Protein AF-A0A1L9QX57-F1 (afdb_monomer)

Foldseek 3Di:
DDDDDDDDDDDDDDDDDDDDDDDDDDDDDDDDDDDPPPVPPPPDPPQQAQDEFEAEEEDDDPDPLLVVLSVCCVVVCVVVVVRVVCRQWWRFNYYAYEYEEADVAQDWAADLVVSYTYHYSNVLVVLLVVLVVPDPDPVSSVVLSVLQSQLVVQLRVLVSCCSRLVFDDPDQSSLLSNLRSLLCCVPPVVNLSSLVSLLVVLVVQLVVCVVCVPPDPCVDSDDRSLVSNQLSLLLSCLSPVVVSVCCCVVPVYPPVSNVCSVVVNVVSSVVVCVSRVSTTD

Secondary structure (DSSP, 8-state):
---------------------------------------TTS----PPP--B-EEEEE---SSHHHHHHHHHHHHH-HHHHHHHHHHHHB-BSS-EEEEEE--SSS-EEEETTTTEEEEEHHHHHHHHHHHHTT-SSHHHHHHHHHHHHHHHHHHHHHHHHHHHTT---SS-HHHHHHHHHHHHHHHTS--HHHHHHHHHHHHHHHHHHHHTGGG--TTSSSPPHHHHHHHHHHHHHHH-TTTTTHHHHHTSS-HHHHTTHHHHHHHHHHHHHHHHGGGB-

Structure (mmCIF, N/CA/C/O backbone):
data_AF-A0A1L9QX57-F1
#
_entry.id   AF-A0A1L9QX57-F1
#
loop_
_atom_site.group_PDB
_atom_site.id
_atom_site.type_symbol
_atom_site.label_atom_id
_atom_site.label_alt_id
_atom_site.label_comp_id
_atom_site.label_asym_id
_atom_site.label_entity_id
_atom_site.label_seq_id
_atom_site.pdbx_PDB_ins_code
_atom_site.Cartn_x
_atom_site.Cartn_y
_atom_site.Cartn_z
_atom_site.occupancy
_atom_site.B_iso_or_equiv
_atom_site.auth_seq_id
_atom_site.auth_comp_id
_atom_site.auth_asym_id
_atom_site.auth_atom_id
_atom_site.pdbx_PDB_model_num
ATOM 1 N N . MET A 1 1 ? 6.532 21.744 29.456 1.00 33.31 1 MET A N 1
ATOM 2 C CA . MET A 1 1 ? 6.789 20.859 30.613 1.00 33.31 1 MET A CA 1
ATOM 3 C C . MET A 1 1 ? 7.050 19.493 30.016 1.00 33.31 1 MET A C 1
ATOM 5 O O . MET A 1 1 ? 6.175 18.992 29.334 1.00 33.31 1 MET A O 1
ATOM 9 N N . ASN A 1 2 ? 8.282 19.002 30.143 1.00 30.45 2 ASN A N 1
ATOM 10 C CA . ASN A 1 2 ? 8.781 17.803 29.466 1.00 30.45 2 ASN A CA 1
ATOM 11 C C . ASN A 1 2 ? 8.017 16.540 29.878 1.00 30.45 2 ASN A C 1
ATOM 13 O O . ASN A 1 2 ? 7.948 16.266 31.076 1.00 30.45 2 ASN A O 1
ATOM 17 N N . HIS A 1 3 ? 7.632 15.712 28.909 1.00 27.53 3 HIS A N 1
ATOM 18 C CA . HIS A 1 3 ? 7.517 14.271 29.112 1.00 27.53 3 HIS A CA 1
ATOM 19 C C . HIS A 1 3 ? 8.214 13.522 27.973 1.00 27.53 3 HIS A C 1
ATOM 21 O O . HIS A 1 3 ? 7.687 13.360 26.888 1.00 27.53 3 HIS A O 1
ATOM 27 N N . PHE A 1 4 ? 9.441 13.087 28.268 1.00 27.88 4 PHE A N 1
ATOM 28 C CA . PHE A 1 4 ? 10.104 11.959 27.618 1.00 27.88 4 PHE A CA 1
ATOM 29 C C . PHE A 1 4 ? 9.319 10.688 27.937 1.00 27.88 4 PHE A C 1
ATOM 31 O O . PHE A 1 4 ? 9.122 10.447 29.131 1.00 27.88 4 PHE A O 1
ATOM 38 N N . HIS A 1 5 ? 8.987 9.846 26.957 1.00 28.98 5 HIS A N 1
ATOM 39 C CA . HIS A 1 5 ? 8.762 8.414 27.183 1.00 28.98 5 HIS A CA 1
ATOM 40 C C . HIS A 1 5 ? 9.666 7.592 26.261 1.00 28.98 5 HIS A C 1
ATOM 42 O O . HIS A 1 5 ? 9.836 7.884 25.087 1.00 28.98 5 HIS A O 1
ATOM 48 N N . ARG A 1 6 ? 10.343 6.627 26.889 1.00 26.48 6 ARG A N 1
ATOM 49 C CA . ARG A 1 6 ? 11.239 5.646 26.281 1.00 26.48 6 ARG A CA 1
ATOM 50 C C . ARG A 1 6 ? 10.391 4.454 25.860 1.00 26.48 6 ARG A C 1
ATOM 52 O O . ARG A 1 6 ? 9.705 3.908 26.721 1.00 26.48 6 ARG A O 1
ATOM 59 N N . VAL A 1 7 ? 10.514 4.017 24.615 1.00 29.80 7 VAL A N 1
ATOM 60 C CA . VAL A 1 7 ? 10.013 2.711 24.179 1.00 29.80 7 VAL A CA 1
ATOM 61 C C . VAL A 1 7 ? 10.985 1.641 24.687 1.00 29.80 7 VAL A C 1
ATOM 63 O O . VAL A 1 7 ? 12.198 1.720 24.483 1.00 29.80 7 VAL A O 1
ATOM 66 N N . CYS A 1 8 ? 10.464 0.690 25.460 1.00 27.69 8 CYS A N 1
ATOM 67 C CA . CYS A 1 8 ? 11.200 -0.470 25.951 1.00 27.69 8 CYS A CA 1
ATOM 68 C C . CYS A 1 8 ? 10.993 -1.630 24.975 1.00 27.69 8 CYS A C 1
ATOM 70 O O . CYS A 1 8 ? 9.897 -2.169 24.908 1.00 27.69 8 CYS A O 1
ATOM 72 N N . GLN A 1 9 ? 12.068 -2.068 24.317 1.00 29.11 9 GLN A N 1
ATOM 73 C CA . GLN A 1 9 ? 12.160 -3.393 23.700 1.00 29.11 9 GLN A CA 1
ATOM 74 C C . GLN A 1 9 ? 11.862 -4.488 24.737 1.00 29.11 9 GLN A C 1
ATOM 76 O O . GLN A 1 9 ? 12.571 -4.593 25.746 1.00 29.11 9 GLN A O 1
ATOM 81 N N . GLN A 1 10 ? 10.880 -5.348 24.467 1.00 28.69 10 GLN A N 1
ATOM 82 C CA . GLN A 1 10 ? 10.812 -6.686 25.054 1.00 28.69 10 GLN A CA 1
ATOM 83 C C . GLN A 1 10 ? 10.485 -7.729 23.992 1.00 28.69 10 GLN A C 1
ATOM 85 O O . GLN A 1 10 ? 9.425 -7.738 23.388 1.00 28.69 10 GLN A O 1
ATOM 90 N N . SER A 1 11 ? 11.448 -8.626 23.814 1.00 27.34 11 SER A N 1
ATOM 91 C CA . SER A 1 11 ? 11.390 -9.823 22.991 1.00 27.34 11 SER A CA 1
ATOM 92 C C . SER A 1 11 ? 10.447 -10.853 23.618 1.00 27.34 11 SER A C 1
ATOM 94 O O . SER A 1 11 ? 10.615 -11.177 24.799 1.00 27.34 11 SER A O 1
ATOM 96 N N . TYR A 1 12 ? 9.543 -11.444 22.835 1.00 31.00 12 TYR A N 1
ATOM 97 C CA . TYR A 1 12 ? 8.767 -12.614 23.253 1.00 31.00 12 TYR A CA 1
ATOM 98 C C . TYR A 1 12 ? 8.936 -13.790 22.279 1.00 31.00 12 TYR A C 1
ATOM 100 O O . TYR A 1 12 ? 8.932 -13.594 21.069 1.00 31.00 12 TYR A O 1
ATOM 108 N N . PRO A 1 13 ? 9.127 -15.022 22.790 1.00 30.86 13 PRO A N 1
ATOM 109 C CA . PRO A 1 13 ? 9.307 -16.206 21.965 1.00 30.86 13 PRO A CA 1
ATOM 110 C C . PRO A 1 13 ? 7.971 -16.877 21.612 1.00 30.86 13 PRO A C 1
ATOM 112 O O . PRO A 1 13 ? 7.104 -17.066 22.467 1.00 30.86 13 PRO A O 1
ATOM 115 N N . TYR A 1 14 ? 7.894 -17.323 20.360 1.00 28.75 14 TYR A N 1
ATOM 116 C CA . TYR A 1 14 ? 6.910 -18.227 19.767 1.00 28.75 14 TYR A CA 1
ATOM 117 C C . TYR A 1 14 ? 6.452 -19.372 20.689 1.00 28.75 14 TYR A C 1
ATOM 119 O O . TYR A 1 14 ? 7.263 -20.170 21.167 1.00 28.75 14 TYR A O 1
ATOM 127 N N . LEU A 1 15 ? 5.133 -19.528 20.850 1.00 31.03 15 LEU A N 1
ATOM 128 C CA . LEU A 1 15 ? 4.507 -20.764 21.328 1.00 31.03 15 LEU A CA 1
ATOM 129 C C . LEU A 1 15 ? 3.212 -21.048 20.557 1.00 31.03 15 LEU A C 1
ATOM 131 O O . LEU A 1 15 ? 2.133 -20.585 20.922 1.00 31.03 15 LEU A O 1
ATOM 135 N N . ALA A 1 16 ? 3.335 -21.905 19.543 1.00 32.97 16 ALA A N 1
ATOM 136 C CA . ALA A 1 16 ? 2.227 -22.597 18.901 1.00 32.97 16 ALA A CA 1
ATOM 137 C C . ALA A 1 16 ? 1.383 -23.360 19.939 1.00 32.97 16 ALA A C 1
ATOM 139 O O . ALA A 1 16 ? 1.910 -24.155 20.728 1.00 32.97 16 ALA A O 1
ATOM 140 N N . LYS A 1 17 ? 0.060 -23.155 19.935 1.00 31.64 17 LYS A N 1
ATOM 141 C CA . LYS A 1 17 ? -0.876 -23.944 20.746 1.00 31.64 17 LYS A CA 1
ATOM 142 C C . LYS A 1 17 ? -1.709 -24.882 19.882 1.00 31.64 17 LYS A C 1
ATOM 144 O O . LYS A 1 17 ? -2.583 -24.494 19.126 1.00 31.64 17 LYS A O 1
ATOM 149 N N . SER A 1 18 ? -1.394 -26.152 20.101 1.00 30.44 18 SER A N 1
ATOM 150 C CA . SER A 1 18 ? -2.048 -27.376 19.658 1.00 30.44 18 SER A CA 1
ATOM 151 C C . SER A 1 18 ? -3.555 -27.430 19.968 1.00 30.44 18 SER A C 1
ATOM 153 O O . SER A 1 18 ? -3.982 -27.146 21.090 1.00 30.44 18 SER A O 1
ATOM 155 N N . VAL A 1 19 ? -4.339 -27.881 18.985 1.00 30.30 19 VAL A N 1
ATOM 156 C CA . VAL A 1 19 ? -5.775 -28.186 19.084 1.00 30.30 19 VAL A CA 1
ATOM 157 C C . VAL A 1 19 ? -5.977 -29.523 19.813 1.00 30.30 19 VAL A C 1
ATOM 159 O O . VAL A 1 19 ? -5.561 -30.578 19.334 1.00 30.30 19 VAL A O 1
ATOM 162 N N . LEU A 1 20 ? -6.642 -29.505 20.975 1.00 30.67 20 LEU A N 1
ATOM 163 C CA . LEU A 1 20 ? -7.086 -30.716 21.676 1.00 30.67 20 LEU A CA 1
ATOM 164 C C . LEU A 1 20 ? -8.515 -31.088 21.248 1.00 30.67 20 LEU A C 1
ATOM 166 O O . LEU A 1 20 ? -9.478 -30.411 21.601 1.00 30.67 20 LEU A O 1
ATOM 170 N N . SER A 1 21 ? -8.658 -32.218 20.551 1.00 31.61 21 SER A N 1
ATOM 171 C CA . SER A 1 21 ? -9.951 -32.863 20.289 1.00 31.61 21 SER A CA 1
ATOM 172 C C . SER A 1 21 ? -10.573 -33.421 21.573 1.00 31.61 21 SER A C 1
ATOM 174 O O . SER A 1 21 ? -9.990 -34.280 22.239 1.00 31.61 21 SER A O 1
ATOM 176 N N . LEU A 1 22 ? -11.795 -32.984 21.888 1.00 29.00 22 LEU A N 1
ATOM 177 C CA . LEU A 1 22 ? -12.618 -33.515 22.975 1.00 29.00 22 LEU A CA 1
ATOM 178 C C . LEU A 1 22 ? -13.755 -34.367 22.387 1.00 29.00 22 LEU A C 1
ATOM 180 O O . LEU A 1 22 ? -14.766 -33.854 21.918 1.00 29.00 22 LEU A O 1
ATOM 184 N N . THR A 1 23 ? -13.606 -35.692 22.407 1.00 34.53 23 THR A N 1
ATOM 185 C CA . THR A 1 23 ? -14.674 -36.622 22.008 1.00 34.53 23 THR A CA 1
ATOM 186 C C . THR A 1 23 ? -15.763 -36.692 23.079 1.00 34.53 23 THR A C 1
ATOM 188 O O . THR A 1 23 ? -15.528 -37.231 24.164 1.00 34.53 23 THR A O 1
ATOM 191 N N . LEU A 1 24 ? -16.971 -36.221 22.758 1.00 33.16 24 LEU A N 1
ATOM 192 C CA . LEU A 1 24 ? -18.182 -36.481 23.537 1.00 33.16 24 LEU A CA 1
ATOM 193 C C . LEU A 1 24 ? -19.002 -37.593 22.858 1.00 33.16 24 LEU A C 1
ATOM 195 O O . LEU A 1 24 ? -19.538 -37.420 21.767 1.00 33.16 24 LEU A O 1
ATOM 199 N N . LEU A 1 25 ? -19.104 -38.750 23.515 1.00 39.28 25 LEU A N 1
ATOM 200 C CA . LEU A 1 25 ? -19.993 -39.846 23.120 1.00 39.28 25 LEU A CA 1
ATOM 201 C C . LEU A 1 25 ? -21.442 -39.494 23.487 1.00 39.28 25 LEU A C 1
ATOM 203 O O . LEU A 1 25 ? -21.831 -39.584 24.651 1.00 39.28 25 LEU A O 1
ATOM 207 N N . GLY A 1 26 ? -22.242 -39.126 22.488 1.00 32.25 26 GLY A N 1
ATOM 208 C CA . GLY A 1 26 ? -23.690 -38.955 22.595 1.00 32.25 26 GLY A CA 1
ATOM 209 C C . GLY A 1 26 ? -24.413 -39.837 21.581 1.00 32.25 26 GLY A C 1
ATOM 210 O O . GLY A 1 26 ? -24.368 -39.588 20.383 1.00 32.25 26 GLY A O 1
ATOM 211 N N . SER A 1 27 ? -25.073 -40.889 22.058 1.00 44.03 27 SER A N 1
ATOM 212 C CA . SER A 1 27 ? -25.885 -41.796 21.247 1.00 44.03 27 SER A CA 1
ATOM 213 C C . SER A 1 27 ? -27.258 -41.197 20.938 1.00 44.03 27 SER A C 1
ATOM 215 O O . SER A 1 27 ? -28.037 -40.998 21.872 1.00 44.03 27 SER A O 1
ATOM 217 N N . LEU A 1 28 ? -27.618 -41.049 19.661 1.00 35.88 28 LEU A N 1
ATOM 218 C CA . LEU A 1 28 ? -29.018 -41.034 19.226 1.00 35.88 28 LEU A CA 1
ATOM 219 C C . LEU A 1 28 ? -29.198 -41.815 17.919 1.00 35.88 28 LEU A C 1
ATOM 221 O O . LEU A 1 28 ? -28.400 -41.738 16.992 1.00 35.88 28 LEU A O 1
ATOM 225 N N . SER A 1 29 ? -30.250 -42.632 17.922 1.00 40.19 29 SER A N 1
ATOM 226 C CA . SER A 1 29 ? -30.640 -43.566 16.869 1.00 40.19 29 SER A CA 1
ATOM 227 C C . SER A 1 29 ? -31.432 -42.901 15.743 1.00 40.19 29 SER A C 1
ATOM 229 O O . SER A 1 29 ? -32.229 -42.003 15.987 1.00 40.19 29 SER A O 1
ATOM 231 N N . ASN A 1 30 ? -31.307 -43.517 14.564 1.00 40.59 30 ASN A N 1
ATOM 232 C CA . ASN A 1 30 ? -32.264 -43.574 13.456 1.00 40.59 30 ASN A CA 1
ATOM 233 C C . ASN A 1 30 ? -32.679 -42.262 12.773 1.00 40.59 30 ASN A C 1
ATOM 235 O O . ASN A 1 30 ? -33.801 -41.793 12.939 1.00 40.59 30 ASN A O 1
ATOM 239 N N . CYS A 1 31 ? -31.851 -41.843 11.817 1.00 32.06 31 CYS A N 1
ATOM 240 C CA . CYS A 1 31 ? -32.331 -41.403 10.508 1.00 32.06 31 CYS A CA 1
ATOM 241 C C . CYS A 1 31 ? -31.593 -42.211 9.434 1.00 32.06 31 CYS A C 1
ATOM 243 O O . CYS A 1 31 ? -30.379 -42.389 9.499 1.00 32.06 31 CYS A O 1
ATOM 245 N N . THR A 1 32 ? -32.336 -42.756 8.475 1.00 38.88 32 THR A N 1
ATOM 246 C CA . THR A 1 32 ? -31.796 -43.430 7.290 1.00 38.88 32 THR A CA 1
ATOM 247 C C . THR A 1 32 ? -30.978 -42.436 6.470 1.00 38.88 32 THR A C 1
ATOM 249 O O . THR A 1 32 ? -31.544 -41.490 5.925 1.00 38.88 32 THR A O 1
ATOM 252 N N . MET A 1 33 ? -29.664 -42.656 6.394 1.00 34.97 33 MET A N 1
ATOM 253 C CA . MET A 1 33 ? -28.771 -41.948 5.480 1.00 34.97 33 MET A CA 1
ATOM 254 C C . MET A 1 33 ? -29.132 -42.330 4.040 1.00 34.97 33 MET A C 1
ATOM 256 O O . MET A 1 33 ? -29.160 -43.513 3.695 1.00 34.97 33 MET A O 1
ATOM 260 N N . GLY A 1 34 ? -29.426 -41.321 3.217 1.00 39.56 34 GLY A N 1
ATOM 261 C CA . GLY A 1 34 ? -29.189 -41.423 1.779 1.00 39.56 34 GLY A CA 1
ATOM 262 C C .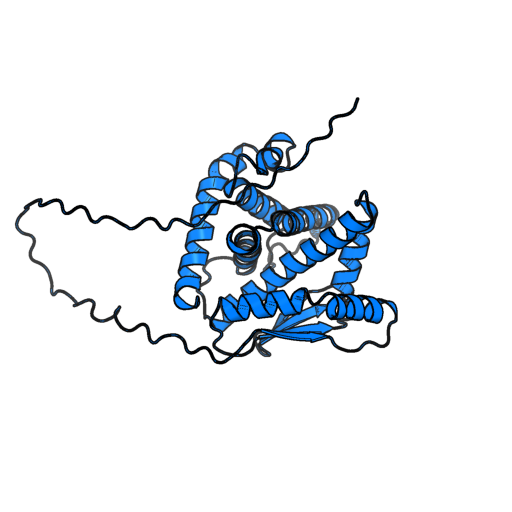 GLY A 1 34 ? -27.708 -41.706 1.539 1.00 39.56 34 GLY A C 1
ATOM 263 O O . GLY A 1 34 ? -26.891 -41.447 2.423 1.00 39.56 34 GLY A O 1
ATOM 264 N N . GLU A 1 35 ? -27.396 -42.298 0.386 1.00 37.34 35 GLU A N 1
ATOM 265 C CA . GLU A 1 35 ? -26.039 -42.671 -0.015 1.00 37.34 35 GLU A CA 1
ATOM 266 C C . GLU A 1 35 ? -25.024 -41.619 0.427 1.00 37.34 35 GLU A C 1
ATOM 268 O O . GLU A 1 35 ? -25.094 -40.454 0.035 1.00 37.34 35 GLU A O 1
ATOM 273 N N . THR A 1 36 ? -24.102 -42.048 1.286 1.00 36.03 36 THR A N 1
ATOM 274 C CA . THR A 1 36 ? -22.886 -41.314 1.579 1.00 36.03 36 THR A CA 1
ATOM 275 C C . THR A 1 36 ? -22.190 -41.115 0.240 1.00 36.03 36 THR A C 1
ATOM 277 O O . THR A 1 36 ? -21.602 -42.051 -0.300 1.00 36.03 36 THR A O 1
ATOM 280 N N . ILE A 1 37 ? -22.298 -39.914 -0.326 1.00 38.69 37 ILE A N 1
ATOM 281 C CA . ILE A 1 37 ? -21.295 -39.435 -1.267 1.00 38.69 37 ILE A CA 1
ATOM 282 C C . ILE A 1 37 ? -20.025 -39.424 -0.426 1.00 38.69 37 ILE A C 1
ATOM 284 O O . ILE A 1 37 ? -19.898 -38.618 0.496 1.00 38.69 37 ILE A O 1
ATOM 288 N N . THR A 1 38 ? -19.166 -40.420 -0.630 1.00 39.88 38 THR A N 1
ATOM 289 C CA . THR A 1 38 ? -17.849 -40.423 -0.012 1.00 39.88 38 THR A CA 1
ATOM 290 C C . THR A 1 38 ? -17.177 -39.139 -0.473 1.00 39.88 38 THR A C 1
ATOM 292 O O . THR A 1 38 ? -17.106 -38.852 -1.668 1.00 39.88 38 THR A O 1
ATOM 295 N N . SER A 1 39 ? -16.783 -38.303 0.484 1.00 45.53 39 SER A N 1
ATOM 296 C CA . SER A 1 39 ? -16.075 -37.048 0.253 1.00 45.53 39 SER A CA 1
ATOM 297 C C . SER A 1 39 ? -14.626 -37.322 -0.160 1.00 45.53 39 SER A C 1
ATOM 299 O O . SER A 1 39 ? -13.700 -36.733 0.384 1.00 45.53 39 SER A O 1
ATOM 301 N N . ASP A 1 40 ? -14.427 -38.206 -1.135 1.00 37.91 40 ASP A N 1
ATOM 302 C CA . ASP A 1 40 ? -13.126 -38.524 -1.727 1.00 37.91 40 ASP A CA 1
ATOM 303 C C . ASP A 1 40 ? -12.661 -37.411 -2.697 1.00 37.91 40 ASP A C 1
ATOM 305 O O . ASP A 1 40 ? -11.810 -37.640 -3.548 1.00 37.91 40 ASP A O 1
ATOM 309 N N . ALA A 1 41 ? -13.242 -36.207 -2.605 1.00 38.81 41 ALA A N 1
ATOM 310 C CA . ALA A 1 41 ? -12.960 -35.062 -3.475 1.00 38.81 41 ALA A CA 1
ATOM 311 C C . ALA A 1 41 ? -12.255 -33.894 -2.758 1.00 38.81 41 ALA A C 1
ATOM 313 O O . ALA A 1 41 ? -12.106 -32.832 -3.348 1.00 38.81 41 ALA A O 1
ATOM 314 N N . TYR A 1 42 ? -11.822 -34.083 -1.507 1.00 39.16 42 TYR A N 1
ATOM 315 C CA . TYR A 1 42 ? -11.046 -33.097 -0.735 1.00 39.16 42 TYR A CA 1
ATOM 316 C C . TYR A 1 42 ? -9.721 -33.678 -0.216 1.00 39.16 42 TYR A C 1
ATOM 318 O O . TYR A 1 42 ? -9.202 -33.254 0.808 1.00 39.16 42 TYR A O 1
ATOM 326 N N . ASP A 1 43 ? -9.175 -34.674 -0.914 1.00 41.41 43 ASP A N 1
ATOM 327 C CA . ASP A 1 43 ? -7.847 -35.222 -0.617 1.00 41.41 43 ASP A CA 1
ATOM 328 C C . ASP A 1 43 ? -7.046 -35.395 -1.912 1.00 41.41 43 ASP A C 1
ATOM 330 O O . ASP A 1 43 ? -6.680 -36.490 -2.338 1.00 41.41 43 ASP A O 1
ATOM 334 N N . SER A 1 44 ? -6.849 -34.270 -2.599 1.00 40.38 44 SER A N 1
ATOM 335 C CA . SER A 1 44 ? -5.699 -34.069 -3.473 1.00 40.38 44 SER A CA 1
ATOM 336 C C . SER A 1 44 ? -5.416 -32.571 -3.578 1.00 40.38 44 SER A C 1
ATOM 338 O O . SER A 1 44 ? -5.719 -31.941 -4.591 1.00 40.38 44 SER A O 1
ATOM 340 N N . GLN A 1 45 ? -4.830 -31.983 -2.534 1.00 49.56 45 GLN A N 1
ATOM 341 C CA . GLN A 1 45 ? -3.989 -30.809 -2.754 1.00 49.56 45 GLN A C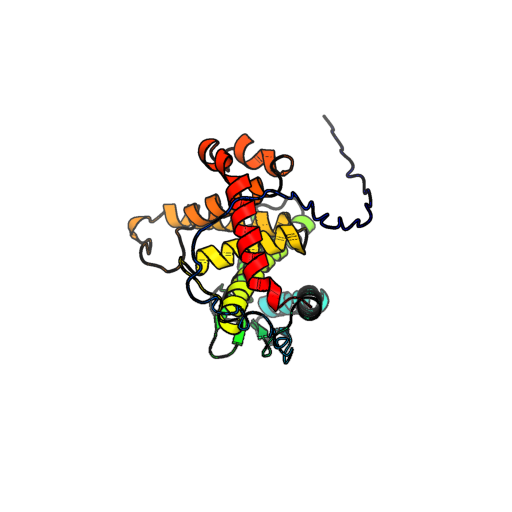A 1
ATOM 342 C C . GLN A 1 45 ? -2.829 -31.289 -3.636 1.00 49.56 45 GLN A C 1
ATOM 344 O O . GLN A 1 45 ? -1.838 -31.832 -3.146 1.00 49.56 45 GLN A O 1
ATOM 349 N N . SER A 1 46 ? -2.968 -31.187 -4.961 1.00 56.34 46 SER A N 1
ATOM 350 C CA . SER A 1 46 ? -1.767 -31.076 -5.778 1.00 56.34 46 SER A CA 1
ATOM 351 C C . SER A 1 46 ? -1.096 -29.807 -5.283 1.00 56.34 46 SER A C 1
ATOM 353 O O . SER A 1 46 ? -1.677 -28.737 -5.443 1.00 56.34 46 SER A O 1
ATOM 355 N N . GLN A 1 47 ? 0.041 -29.939 -4.600 1.00 70.12 47 GLN A N 1
ATOM 356 C CA . GLN A 1 47 ? 0.804 -28.773 -4.174 1.00 70.12 47 GLN A CA 1
ATOM 357 C C . GLN A 1 47 ? 0.988 -27.865 -5.386 1.00 70.12 47 GLN A C 1
ATOM 359 O O . GLN A 1 47 ? 1.388 -28.341 -6.454 1.00 70.12 47 GLN A O 1
ATOM 364 N N . ILE A 1 48 ? 0.582 -26.609 -5.231 1.00 83.25 48 ILE A N 1
ATOM 365 C CA . ILE A 1 48 ? 0.710 -25.599 -6.271 1.00 83.25 48 ILE A CA 1
ATOM 366 C C . ILE A 1 48 ? 2.207 -25.476 -6.544 1.00 83.25 48 ILE A C 1
ATOM 368 O O . ILE A 1 48 ? 3.003 -25.321 -5.620 1.00 83.25 48 ILE A O 1
ATOM 372 N N . GLU A 1 49 ? 2.601 -25.707 -7.797 1.00 90.75 49 GLU A N 1
ATOM 373 C CA . GLU A 1 49 ? 4.012 -25.688 -8.165 1.00 90.75 49 GLU A CA 1
ATOM 374 C C . GLU A 1 49 ? 4.477 -24.238 -8.206 1.00 90.75 49 GLU A C 1
ATOM 376 O O . GLU A 1 49 ? 3.944 -23.436 -8.975 1.00 90.75 49 GLU A O 1
ATOM 381 N N . ASP A 1 50 ? 5.480 -23.943 -7.392 1.00 95.44 50 ASP A N 1
ATOM 382 C CA . ASP A 1 50 ? 6.184 -22.674 -7.407 1.00 95.44 50 ASP A CA 1
ATOM 383 C C . ASP A 1 50 ? 7.083 -22.603 -8.644 1.00 95.44 50 ASP A C 1
ATOM 385 O O . ASP A 1 50 ? 8.030 -23.385 -8.793 1.00 95.44 50 ASP A O 1
ATOM 389 N N . ARG A 1 51 ? 6.725 -21.739 -9.592 1.00 96.19 51 ARG A N 1
ATOM 390 C CA . ARG A 1 51 ? 7.383 -21.628 -10.904 1.00 96.19 51 ARG A CA 1
ATOM 391 C C . ARG A 1 51 ? 7.807 -20.208 -11.232 1.00 96.19 51 ARG A C 1
ATOM 393 O O . ARG A 1 51 ? 8.302 -20.003 -12.342 1.00 96.19 51 ARG A O 1
ATOM 400 N N . GLY A 1 52 ? 7.586 -19.269 -10.327 1.00 96.50 52 GLY A N 1
ATOM 401 C CA . GLY A 1 52 ? 8.035 -17.911 -10.509 1.00 96.50 52 GLY A CA 1
ATOM 402 C C . GLY A 1 52 ? 8.265 -17.188 -9.203 1.00 96.50 52 GLY A C 1
ATOM 403 O O . GLY A 1 52 ? 8.002 -17.718 -8.131 1.00 96.50 52 GLY A O 1
ATOM 404 N N . ASP A 1 53 ? 8.767 -15.978 -9.353 1.00 98.19 53 ASP A N 1
ATOM 405 C CA . ASP A 1 53 ? 9.156 -15.087 -8.274 1.00 98.19 53 ASP A CA 1
ATOM 406 C C . ASP A 1 53 ? 8.669 -13.659 -8.590 1.00 98.19 53 ASP A C 1
ATOM 408 O O . ASP A 1 53 ? 8.416 -13.294 -9.743 1.00 98.19 53 ASP A O 1
ATOM 412 N N . ILE A 1 54 ? 8.575 -12.814 -7.570 1.00 98.56 54 ILE A N 1
ATOM 413 C CA . ILE A 1 54 ? 8.542 -11.363 -7.722 1.00 98.56 54 ILE A CA 1
ATOM 414 C C . ILE A 1 54 ? 9.938 -10.900 -8.143 1.00 98.56 54 ILE A C 1
ATOM 416 O O . ILE A 1 54 ? 10.928 -11.163 -7.457 1.00 98.56 54 ILE A O 1
ATOM 420 N N . ILE A 1 55 ? 10.011 -10.205 -9.277 1.00 98.31 55 ILE A N 1
ATOM 421 C CA . ILE A 1 55 ? 11.251 -9.714 -9.881 1.00 98.31 55 ILE A CA 1
ATOM 422 C C . ILE A 1 55 ? 11.201 -8.192 -9.962 1.00 98.31 55 ILE A C 1
ATOM 424 O O . ILE A 1 55 ? 10.361 -7.628 -10.665 1.00 98.31 55 ILE A O 1
ATOM 428 N N . MET A 1 56 ? 12.150 -7.533 -9.299 1.00 98.31 56 MET A N 1
ATOM 429 C CA . MET A 1 56 ? 12.282 -6.078 -9.324 1.00 98.31 56 MET A CA 1
ATOM 430 C C . MET A 1 56 ? 12.992 -5.594 -10.597 1.00 98.31 56 MET A C 1
ATOM 432 O O . MET A 1 56 ? 14.027 -6.134 -10.999 1.00 98.31 56 MET A O 1
ATOM 436 N N . SER A 1 57 ? 12.461 -4.542 -11.222 1.00 98.06 57 SER A N 1
ATOM 437 C CA . SER A 1 57 ? 13.108 -3.786 -12.298 1.00 98.06 57 SER A CA 1
ATOM 438 C C . SER A 1 57 ? 13.016 -2.287 -12.031 1.00 98.06 57 SER A C 1
ATOM 440 O O . SER A 1 57 ? 11.971 -1.772 -11.644 1.00 98.06 57 SER A O 1
ATOM 442 N N . TYR A 1 58 ? 14.107 -1.573 -12.300 1.00 98.12 58 TYR A N 1
ATOM 443 C CA . TYR A 1 58 ? 14.205 -0.126 -12.127 1.00 98.12 58 TYR A CA 1
ATOM 444 C C . TYR A 1 58 ? 14.687 0.502 -13.438 1.00 98.12 58 TYR A C 1
ATOM 446 O O . TYR A 1 58 ? 15.890 0.496 -13.742 1.00 98.12 58 TYR A O 1
ATOM 454 N N . GLU A 1 59 ? 13.760 1.029 -14.230 1.00 98.06 59 GLU A N 1
ATOM 455 C CA . GLU A 1 59 ? 14.033 1.529 -15.578 1.00 98.06 59 GLU A CA 1
ATOM 456 C C . GLU A 1 59 ? 14.826 2.839 -15.564 1.00 98.06 59 GLU A C 1
ATOM 458 O O . GLU A 1 59 ? 14.638 3.708 -14.719 1.00 98.06 59 GLU A O 1
ATOM 463 N N . GLU A 1 60 ? 15.749 2.988 -16.514 1.00 97.00 60 GLU A N 1
ATOM 464 C CA . GLU A 1 60 ? 16.523 4.224 -16.664 1.00 97.00 60 GLU A CA 1
ATOM 465 C C . GLU A 1 60 ? 15.628 5.392 -17.107 1.00 97.00 60 GLU A C 1
ATOM 467 O O . GLU A 1 60 ? 14.648 5.218 -17.831 1.00 97.00 60 GLU A O 1
ATOM 472 N N . THR A 1 61 ? 16.019 6.606 -16.727 1.00 95.19 61 THR A N 1
ATOM 473 C CA . THR A 1 61 ? 15.293 7.842 -17.035 1.00 95.19 61 THR A CA 1
ATOM 474 C C . THR A 1 61 ? 16.267 8.970 -17.362 1.00 95.19 61 THR A C 1
ATOM 476 O O . THR A 1 61 ? 17.367 9.040 -16.811 1.00 95.19 61 THR A O 1
ATOM 479 N N . ASP A 1 62 ? 15.871 9.842 -18.291 1.00 91.88 62 ASP A N 1
ATOM 480 C CA . ASP A 1 62 ? 16.660 11.010 -18.701 1.00 91.88 62 ASP A CA 1
ATOM 481 C C . ASP A 1 62 ? 16.439 12.226 -17.775 1.00 91.88 62 ASP A C 1
ATOM 483 O O . ASP A 1 62 ? 17.160 13.223 -17.889 1.00 91.88 62 ASP A O 1
ATOM 487 N N . ASP A 1 63 ? 15.448 12.169 -16.876 1.00 95.25 63 ASP A N 1
ATOM 488 C CA . ASP A 1 63 ? 15.145 13.239 -15.922 1.00 95.25 63 ASP A CA 1
ATOM 489 C C . ASP A 1 63 ? 15.968 13.099 -14.631 1.00 95.25 63 ASP A C 1
ATOM 491 O O . ASP A 1 63 ? 16.101 12.013 -14.064 1.00 95.25 63 ASP A O 1
ATOM 495 N N . GLU A 1 64 ? 16.516 14.214 -14.145 1.00 94.00 64 GLU A N 1
ATOM 496 C CA . GLU A 1 64 ? 17.382 14.232 -12.963 1.00 94.00 64 GLU A CA 1
ATOM 497 C C . GLU A 1 64 ? 16.619 13.918 -11.664 1.00 94.00 64 GLU A C 1
ATOM 499 O O . GLU A 1 64 ? 17.187 13.291 -10.770 1.00 94.00 64 GLU A O 1
ATOM 504 N N . VAL A 1 65 ? 15.342 14.306 -11.549 1.00 90.75 65 VAL A N 1
ATOM 505 C CA . VAL A 1 65 ? 14.511 14.023 -10.365 1.00 90.75 65 VAL A CA 1
ATOM 506 C C . VAL A 1 65 ? 14.250 12.523 -10.268 1.00 90.75 65 VAL A C 1
ATOM 508 O O . VAL A 1 65 ? 14.591 11.895 -9.264 1.00 90.75 65 VAL A O 1
ATOM 511 N N . TRP A 1 66 ? 13.754 11.927 -11.352 1.00 94.25 66 TRP A N 1
ATOM 512 C CA . TRP A 1 66 ? 13.458 10.495 -11.427 1.00 94.25 66 TRP A CA 1
ATOM 513 C C . TRP A 1 66 ? 14.713 9.635 -11.270 1.00 94.25 66 TRP A C 1
ATOM 515 O O . TRP A 1 66 ? 14.677 8.603 -10.602 1.00 94.25 66 TRP A O 1
ATOM 525 N N . ALA A 1 67 ? 15.855 10.082 -11.800 1.00 95.06 67 ALA A N 1
ATOM 526 C CA . ALA A 1 67 ? 17.127 9.389 -11.620 1.00 95.06 67 ALA A CA 1
ATOM 527 C C . ALA A 1 67 ? 17.568 9.341 -10.145 1.00 95.06 67 ALA A C 1
ATOM 529 O O . ALA A 1 67 ? 18.151 8.340 -9.713 1.00 95.06 67 ALA A O 1
ATOM 530 N N . ASN A 1 68 ? 17.276 10.381 -9.356 1.00 93.00 68 ASN A N 1
ATOM 531 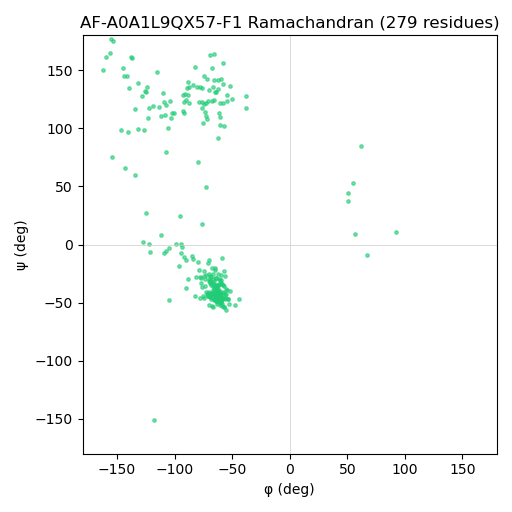C CA . ASN A 1 68 ? 17.566 10.389 -7.920 1.00 93.00 68 ASN A CA 1
ATOM 532 C C . ASN A 1 68 ? 16.647 9.431 -7.153 1.00 93.00 68 ASN A C 1
ATOM 534 O O . ASN A 1 68 ? 17.150 8.661 -6.336 1.00 93.00 68 ASN A O 1
ATOM 538 N N . ILE A 1 69 ? 15.342 9.423 -7.452 1.00 92.38 69 ILE A N 1
ATOM 539 C CA . ILE A 1 69 ? 14.387 8.472 -6.852 1.00 92.38 69 ILE A CA 1
ATOM 540 C C . ILE A 1 69 ? 14.802 7.039 -7.167 1.00 92.38 69 ILE A C 1
ATOM 542 O O . ILE A 1 69 ? 14.960 6.224 -6.262 1.00 92.38 69 ILE A O 1
ATOM 546 N N . ARG A 1 70 ? 15.083 6.747 -8.439 1.00 95.50 70 ARG A N 1
ATOM 547 C CA . ARG A 1 70 ? 15.605 5.449 -8.866 1.00 95.50 70 ARG A CA 1
ATOM 548 C C . ARG A 1 70 ? 16.857 5.043 -8.094 1.00 95.50 70 ARG A C 1
ATOM 550 O O . ARG A 1 70 ? 16.965 3.901 -7.664 1.00 95.50 70 ARG A O 1
ATOM 557 N N . THR A 1 71 ? 17.812 5.961 -7.947 1.00 95.38 71 THR A N 1
ATOM 558 C CA . THR A 1 71 ? 19.054 5.684 -7.213 1.00 95.38 71 THR A CA 1
ATOM 559 C C . THR A 1 71 ? 18.752 5.341 -5.758 1.00 95.38 71 THR A C 1
ATOM 561 O O . THR A 1 71 ? 19.287 4.359 -5.260 1.00 95.38 71 THR A O 1
ATOM 564 N N . ALA A 1 72 ? 17.862 6.088 -5.101 1.00 91.75 72 ALA A N 1
ATOM 565 C CA . ALA A 1 72 ? 17.457 5.807 -3.728 1.00 91.75 72 ALA A CA 1
ATOM 566 C C . ALA A 1 72 ? 16.779 4.431 -3.591 1.00 91.75 72 ALA A C 1
ATOM 568 O O . ALA A 1 72 ? 17.124 3.672 -2.689 1.00 91.75 72 ALA A O 1
ATOM 569 N N . LEU A 1 73 ? 15.878 4.072 -4.510 1.00 92.94 73 LEU A N 1
ATOM 570 C CA . LEU A 1 73 ? 15.219 2.761 -4.511 1.00 92.94 73 LEU A CA 1
ATOM 571 C C . LEU A 1 73 ? 16.233 1.614 -4.646 1.00 92.94 73 LEU A C 1
ATOM 573 O O . LEU A 1 73 ? 16.187 0.665 -3.874 1.00 92.94 73 LEU A O 1
ATOM 577 N N . ILE A 1 74 ? 17.200 1.741 -5.560 1.00 94.88 74 ILE A N 1
ATOM 578 C CA . ILE A 1 74 ? 18.245 0.725 -5.764 1.00 94.88 74 ILE A CA 1
ATOM 579 C C . ILE A 1 74 ? 19.210 0.656 -4.574 1.00 94.88 74 ILE A C 1
ATOM 581 O O . ILE A 1 74 ? 19.589 -0.429 -4.151 1.00 94.88 74 ILE A O 1
ATOM 585 N N . GLU A 1 75 ? 19.669 1.797 -4.054 1.00 94.75 75 GLU A N 1
ATOM 586 C CA . GLU A 1 75 ? 20.687 1.828 -2.993 1.00 94.75 75 GLU A CA 1
ATOM 587 C C . GLU A 1 75 ? 20.150 1.399 -1.625 1.00 94.75 75 GLU A C 1
ATOM 589 O O . GLU A 1 75 ? 20.932 0.954 -0.784 1.00 94.75 75 GLU A O 1
ATOM 594 N N . THR A 1 76 ? 18.846 1.558 -1.383 1.00 92.31 76 THR A N 1
ATOM 595 C CA . THR A 1 76 ? 18.216 1.124 -0.129 1.00 92.31 76 THR A CA 1
ATOM 596 C C . THR A 1 76 ? 17.943 -0.374 -0.088 1.00 92.31 76 THR A C 1
ATOM 598 O O . THR A 1 76 ? 17.816 -0.900 1.012 1.00 92.31 76 THR A O 1
ATOM 601 N N . GLU A 1 77 ? 17.854 -1.040 -1.245 1.00 94.75 77 GLU A N 1
ATOM 602 C CA . GLU A 1 77 ? 17.495 -2.463 -1.395 1.00 94.75 77 GLU A CA 1
ATOM 603 C C . GLU A 1 77 ? 16.133 -2.832 -0.760 1.00 94.75 77 GLU A C 1
ATOM 605 O O . GLU A 1 77 ? 15.769 -4.000 -0.718 1.00 94.75 77 GLU A O 1
ATOM 610 N N . PHE A 1 78 ? 15.333 -1.849 -0.322 1.00 93.38 78 PHE A N 1
ATOM 611 C CA . PHE A 1 78 ? 14.110 -2.077 0.454 1.00 93.38 78 PHE A CA 1
ATOM 612 C C . PHE A 1 78 ? 13.087 -2.940 -0.295 1.00 93.38 78 PHE A C 1
ATOM 614 O O . PHE A 1 78 ? 12.582 -3.920 0.247 1.00 93.38 78 PHE A O 1
ATOM 621 N N . TYR A 1 79 ? 12.800 -2.602 -1.555 1.00 95.75 79 TYR A N 1
ATOM 622 C CA . TYR A 1 79 ? 11.850 -3.365 -2.366 1.00 95.75 79 TYR A CA 1
ATOM 623 C C . TYR A 1 79 ? 12.420 -4.704 -2.852 1.00 95.75 79 TYR A C 1
ATOM 625 O O . TYR A 1 79 ? 11.659 -5.646 -3.063 1.00 95.75 79 TYR A O 1
ATOM 633 N N . ASP A 1 80 ? 13.741 -4.810 -3.013 1.00 97.56 80 ASP A N 1
ATOM 634 C CA . ASP A 1 80 ? 14.406 -6.072 -3.346 1.00 97.56 80 ASP A CA 1
ATOM 635 C C . ASP A 1 80 ? 14.335 -7.061 -2.170 1.00 97.56 80 ASP A C 1
ATOM 637 O O . ASP A 1 80 ? 14.002 -8.231 -2.372 1.00 97.56 80 ASP A O 1
ATOM 641 N N . ASP A 1 81 ? 14.565 -6.584 -0.945 1.00 97.38 81 ASP A N 1
ATOM 642 C CA . ASP A 1 81 ? 14.391 -7.361 0.285 1.00 97.38 81 ASP A CA 1
ATOM 643 C C . ASP A 1 81 ? 12.916 -7.745 0.484 1.00 97.38 81 ASP A C 1
ATOM 645 O O . ASP A 1 81 ? 12.615 -8.913 0.729 1.00 97.38 81 ASP A O 1
ATOM 649 N N . LEU A 1 82 ? 11.983 -6.808 0.270 1.00 96.88 82 LEU A N 1
ATOM 650 C CA . LEU A 1 82 ? 10.542 -7.077 0.328 1.00 96.88 82 LEU A CA 1
ATOM 651 C C . LEU A 1 82 ? 10.116 -8.171 -0.664 1.00 96.88 82 LEU A C 1
ATOM 653 O O . LEU A 1 82 ? 9.376 -9.089 -0.305 1.00 96.88 82 LEU A O 1
ATOM 6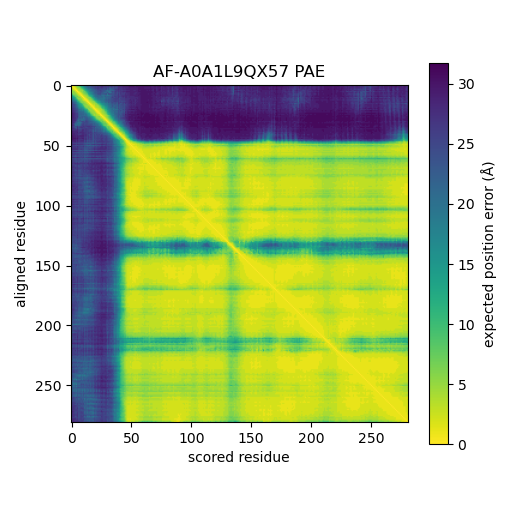57 N N . ALA A 1 83 ? 10.586 -8.093 -1.911 1.00 98.25 83 ALA A N 1
ATOM 658 C CA . ALA A 1 83 ? 10.324 -9.113 -2.919 1.00 98.25 83 ALA A CA 1
ATOM 659 C C . ALA A 1 83 ? 10.927 -10.464 -2.518 1.00 98.25 83 ALA A C 1
ATOM 661 O O . ALA A 1 83 ? 10.274 -11.494 -2.681 1.00 98.25 83 ALA A O 1
ATOM 662 N N . SER A 1 84 ? 12.142 -10.474 -1.961 1.00 98.25 84 SER A N 1
ATOM 663 C CA . SER A 1 84 ? 12.772 -11.691 -1.442 1.00 98.25 84 SER A CA 1
ATOM 664 C C . SER A 1 84 ? 11.940 -12.327 -0.329 1.00 98.25 84 SER A C 1
ATOM 666 O O . SER A 1 84 ? 11.698 -13.531 -0.376 1.00 98.25 84 SER A O 1
ATOM 668 N N . ASP A 1 85 ? 11.456 -11.538 0.630 1.00 97.75 85 ASP A N 1
ATOM 669 C CA . ASP A 1 85 ? 10.614 -12.020 1.726 1.00 97.75 85 ASP A CA 1
ATOM 670 C C . ASP A 1 85 ? 9.313 -12.638 1.194 1.00 97.75 85 ASP A C 1
ATOM 672 O O . ASP A 1 85 ? 8.960 -13.763 1.554 1.00 97.75 85 ASP A O 1
ATOM 676 N N . LEU A 1 86 ? 8.633 -11.965 0.261 1.00 98.00 86 LEU A N 1
ATOM 677 C CA . LEU A 1 86 ? 7.422 -12.492 -0.378 1.00 98.00 86 LEU A CA 1
ATOM 678 C C . LEU A 1 86 ? 7.695 -13.785 -1.158 1.00 98.00 86 LEU A C 1
ATOM 680 O O . LEU A 1 86 ? 6.911 -14.731 -1.067 1.00 98.00 86 LEU A O 1
ATOM 684 N N . ASN A 1 87 ? 8.825 -13.866 -1.864 1.00 98.31 87 ASN A N 1
ATOM 685 C CA . ASN A 1 87 ? 9.271 -15.079 -2.553 1.00 98.31 87 ASN A CA 1
ATOM 686 C C . ASN A 1 87 ? 9.625 -16.211 -1.585 1.00 98.31 87 ASN A C 1
ATOM 688 O O . ASN A 1 87 ? 9.557 -17.378 -1.959 1.00 98.31 87 ASN A O 1
ATOM 692 N N . GLU A 1 88 ? 9.996 -15.931 -0.340 1.00 97.25 88 GLU A N 1
ATOM 693 C CA . GLU A 1 88 ? 10.199 -16.972 0.670 1.00 97.25 88 GLU A CA 1
ATOM 694 C C . GLU A 1 88 ? 8.884 -17.432 1.310 1.00 97.25 88 GLU A C 1
ATOM 696 O O . GLU A 1 88 ? 8.782 -18.592 1.717 1.00 97.25 88 GLU A O 1
ATOM 701 N N . MET A 1 89 ? 7.870 -16.564 1.359 1.00 95.88 89 MET A N 1
ATOM 702 C CA . MET A 1 89 ? 6.588 -16.843 2.009 1.00 95.88 89 MET A CA 1
ATOM 703 C C . MET A 1 89 ? 5.544 -17.472 1.079 1.00 95.88 89 MET A C 1
ATOM 705 O O . MET A 1 89 ? 4.792 -18.340 1.523 1.00 95.88 89 MET A O 1
ATOM 709 N N . LEU A 1 90 ? 5.484 -17.069 -0.192 1.00 96.31 90 LEU A N 1
ATOM 710 C CA . LEU A 1 90 ? 4.429 -17.455 -1.137 1.00 96.31 90 LEU A CA 1
ATOM 711 C C . LEU A 1 90 ? 4.968 -18.288 -2.302 1.00 96.31 90 LEU A C 1
ATOM 713 O O . LEU A 1 90 ? 6.102 -18.107 -2.743 1.00 96.31 90 LEU A O 1
ATOM 717 N N . VAL A 1 91 ? 4.145 -19.202 -2.819 1.00 97.06 91 VAL A N 1
ATOM 718 C CA . VAL A 1 91 ? 4.381 -19.870 -4.107 1.00 97.06 91 VAL A CA 1
ATOM 719 C C . VAL A 1 91 ? 3.721 -19.081 -5.231 1.00 97.06 91 VAL A C 1
ATOM 721 O O . VAL A 1 91 ? 2.520 -18.823 -5.175 1.00 97.06 91 VAL A O 1
ATOM 724 N N . PHE A 1 92 ? 4.461 -18.774 -6.295 1.00 97.06 92 PHE A N 1
ATOM 725 C CA . PHE A 1 92 ? 3.909 -18.082 -7.456 1.00 97.06 92 PHE A CA 1
ATOM 726 C C . PHE A 1 92 ? 3.840 -19.019 -8.672 1.00 97.06 92 PHE A C 1
ATOM 728 O O . PHE A 1 92 ? 4.821 -19.676 -9.039 1.00 97.06 92 PHE A O 1
ATOM 735 N N . PRO A 1 93 ? 2.688 -19.109 -9.364 1.00 95.25 93 PRO A N 1
ATOM 736 C CA . PRO A 1 93 ? 2.542 -19.971 -10.534 1.00 95.25 93 PRO A CA 1
ATOM 737 C C . PRO A 1 93 ? 3.315 -19.463 -11.762 1.00 95.25 93 PRO A C 1
ATOM 739 O O . PRO A 1 93 ? 3.480 -20.231 -12.722 1.00 95.25 93 PRO A O 1
ATOM 742 N N . THR A 1 94 ? 3.730 -18.194 -11.753 1.00 96.56 94 THR A N 1
ATOM 743 C CA . THR A 1 94 ? 4.507 -17.478 -12.774 1.00 96.56 94 THR A CA 1
ATOM 744 C C . THR A 1 94 ? 5.168 -16.250 -12.143 1.00 96.56 94 THR A C 1
ATOM 746 O O . THR A 1 94 ? 4.716 -15.802 -11.094 1.00 96.56 94 THR A O 1
ATOM 749 N N . ASP A 1 95 ? 6.196 -15.702 -12.792 1.00 98.44 95 ASP A N 1
ATOM 750 C CA . ASP A 1 95 ? 6.865 -14.481 -12.330 1.00 98.44 95 ASP A CA 1
ATOM 751 C C . ASP A 1 95 ? 5.907 -13.281 -12.319 1.00 98.44 95 ASP A C 1
ATOM 753 O O . ASP A 1 95 ? 5.116 -13.116 -13.254 1.00 98.44 95 ASP A O 1
ATOM 757 N N . ILE A 1 96 ? 6.039 -12.422 -11.306 1.00 98.62 96 ILE A N 1
ATOM 758 C CA . ILE A 1 96 ? 5.446 -11.080 -11.265 1.00 98.62 96 ILE A CA 1
ATOM 759 C C . ILE A 1 96 ? 6.586 -10.085 -11.440 1.00 98.62 96 ILE A C 1
ATOM 761 O O . ILE A 1 96 ? 7.507 -10.045 -10.626 1.00 98.62 96 ILE A O 1
ATOM 765 N N . THR A 1 97 ? 6.546 -9.259 -12.482 1.00 98.69 97 THR A N 1
ATOM 766 C CA . THR A 1 97 ? 7.554 -8.196 -12.621 1.00 98.69 97 THR A CA 1
ATOM 767 C C . THR A 1 97 ? 7.054 -6.934 -11.933 1.00 98.69 97 THR A C 1
ATOM 769 O O . THR A 1 97 ? 5.992 -6.432 -12.280 1.00 98.69 97 THR A O 1
ATOM 772 N N . VAL A 1 98 ? 7.819 -6.386 -10.995 1.00 98.69 98 VAL A N 1
ATOM 773 C CA . VAL A 1 98 ? 7.542 -5.078 -10.392 1.00 98.69 98 VAL A CA 1
ATOM 774 C C . VAL A 1 98 ? 8.492 -4.075 -11.023 1.00 98.69 98 VAL A C 1
ATOM 776 O O . VAL A 1 98 ? 9.708 -4.174 -10.867 1.00 98.69 98 VAL A O 1
ATOM 779 N N . VAL A 1 99 ? 7.947 -3.132 -11.783 1.00 98.44 99 VAL A N 1
ATOM 780 C CA . VAL A 1 99 ? 8.718 -2.177 -12.575 1.00 98.44 99 VAL A CA 1
ATOM 781 C C . VAL A 1 99 ? 8.527 -0.779 -12.018 1.00 98.44 99 VAL A C 1
ATOM 783 O O . VAL A 1 99 ? 7.433 -0.224 -12.075 1.00 98.44 99 VAL A O 1
ATOM 786 N N . PHE A 1 100 ? 9.619 -0.176 -11.565 1.00 98.31 100 PHE A N 1
ATOM 787 C CA . PHE A 1 100 ? 9.682 1.256 -11.322 1.00 98.31 100 PHE A CA 1
ATOM 788 C C . PHE A 1 100 ? 10.098 1.979 -12.605 1.00 98.31 100 PHE A C 1
ATOM 790 O O . PHE A 1 100 ? 11.154 1.680 -13.171 1.00 98.31 100 PHE A O 1
ATOM 797 N N . THR A 1 101 ? 9.271 2.904 -13.094 1.00 98.06 101 THR A N 1
ATOM 798 C CA . THR A 1 101 ? 9.491 3.593 -14.379 1.00 98.06 101 THR A CA 1
ATOM 799 C C . THR A 1 101 ? 8.799 4.957 -14.436 1.00 98.06 101 THR A C 1
ATOM 801 O O . THR A 1 101 ? 8.120 5.349 -13.498 1.00 98.06 101 THR A O 1
ATOM 804 N N . THR A 1 102 ? 8.976 5.699 -15.529 1.00 97.12 102 THR A N 1
ATOM 805 C CA . THR A 1 102 ? 8.242 6.946 -15.807 1.00 97.12 102 THR A CA 1
ATOM 806 C C . THR A 1 102 ? 6.942 6.656 -16.557 1.00 97.12 102 THR A C 1
ATOM 808 O O . THR A 1 102 ? 6.979 5.926 -17.554 1.00 97.12 102 THR A O 1
ATOM 811 N N . CYS A 1 103 ? 5.828 7.262 -16.148 1.00 94.06 103 CYS A N 1
ATOM 812 C CA . CYS A 1 103 ? 4.489 6.969 -16.678 1.00 94.06 103 CYS A CA 1
ATOM 813 C C . CYS A 1 103 ? 3.740 8.169 -17.275 1.00 94.06 103 CYS A C 1
ATOM 815 O O . CYS A 1 103 ? 2.606 7.998 -17.716 1.00 94.06 103 CYS A O 1
ATOM 817 N N . ASP A 1 104 ? 4.340 9.364 -17.290 1.00 92.50 104 ASP A N 1
ATOM 818 C CA . ASP A 1 104 ? 3.709 10.648 -17.658 1.00 92.50 104 ASP A CA 1
ATOM 819 C C . ASP A 1 104 ? 2.619 11.140 -16.671 1.00 92.50 104 ASP A C 1
ATOM 821 O O . ASP A 1 104 ? 2.174 12.287 -16.773 1.00 92.50 104 ASP A O 1
ATOM 825 N N . GLU A 1 105 ? 2.216 10.314 -15.704 1.00 93.81 105 GLU A N 1
ATOM 826 C CA . GLU A 1 105 ? 1.287 10.619 -14.612 1.00 93.81 105 GLU A CA 1
ATOM 827 C C . GLU A 1 105 ? 1.698 9.887 -13.323 1.00 93.81 105 GLU A C 1
ATOM 829 O O . GLU A 1 105 ? 2.326 8.828 -13.377 1.00 93.81 105 GLU A O 1
ATOM 834 N N . ALA A 1 106 ? 1.351 10.459 -12.167 1.00 94.12 106 ALA A N 1
ATOM 835 C CA . ALA A 1 106 ? 1.524 9.812 -10.872 1.00 94.12 106 ALA A CA 1
ATOM 836 C C . ALA A 1 106 ? 0.506 8.676 -10.739 1.00 94.12 106 ALA A C 1
ATOM 838 O O . ALA A 1 106 ? -0.697 8.918 -10.670 1.00 94.12 106 ALA A O 1
ATOM 839 N N . ASN A 1 107 ? 0.986 7.434 -10.816 1.00 95.12 107 ASN A N 1
ATOM 840 C CA . ASN A 1 107 ? 0.126 6.260 -10.832 1.00 95.12 107 ASN A CA 1
ATOM 841 C C . ASN A 1 107 ? 0.857 4.995 -10.344 1.00 95.12 107 ASN A C 1
ATOM 843 O O . ASN A 1 107 ? 2.090 4.942 -10.277 1.00 95.12 107 ASN A O 1
ATOM 847 N N . ALA A 1 108 ? 0.082 3.965 -10.038 1.00 97.38 108 ALA A N 1
ATOM 848 C CA . ALA A 1 108 ? 0.525 2.589 -9.909 1.00 97.38 108 ALA A CA 1
ATOM 849 C C . ALA A 1 108 ? -0.585 1.682 -10.443 1.00 97.38 108 ALA A C 1
ATOM 851 O O . ALA A 1 108 ? -1.756 2.038 -10.366 1.00 97.38 108 ALA A O 1
ATOM 852 N N . TYR A 1 109 ? -0.219 0.566 -11.070 1.00 97.94 109 TYR A N 1
ATOM 853 C CA . TYR A 1 109 ? -1.215 -0.370 -11.590 1.00 97.94 109 TYR A CA 1
ATOM 854 C C . TYR A 1 109 ? -0.632 -1.753 -11.868 1.00 97.94 109 TYR A C 1
ATOM 856 O O . TYR A 1 109 ? 0.517 -1.902 -12.300 1.00 97.94 109 TYR A O 1
ATOM 864 N N . TYR A 1 110 ? -1.480 -2.762 -11.736 1.00 98.56 110 TYR A N 1
ATOM 865 C CA . TYR A 1 110 ? -1.252 -4.114 -12.215 1.00 98.56 110 TYR A CA 1
ATOM 866 C C . TYR A 1 110 ? -1.826 -4.336 -13.630 1.00 98.56 110 TYR A C 1
ATOM 868 O O . TYR A 1 110 ? -2.997 -4.067 -13.900 1.00 98.56 110 TYR A O 1
ATOM 876 N N . ASP A 1 111 ? -1.014 -4.866 -14.556 1.00 98.31 111 ASP A N 1
ATOM 877 C CA . ASP A 1 111 ? -1.469 -5.360 -15.868 1.00 98.31 111 ASP A CA 1
ATOM 878 C C . ASP A 1 111 ? -1.525 -6.902 -15.889 1.00 98.31 111 ASP A C 1
ATOM 880 O O . ASP A 1 111 ? -0.471 -7.546 -15.992 1.00 98.31 111 ASP A O 1
ATOM 884 N N . PRO A 1 112 ? -2.724 -7.521 -15.903 1.00 97.25 112 PRO A N 1
ATOM 885 C CA . PRO A 1 112 ? -2.877 -8.980 -15.922 1.00 97.25 112 PRO A CA 1
ATOM 886 C C . PRO A 1 112 ? -2.391 -9.634 -17.226 1.00 97.25 112 PRO A C 1
ATOM 888 O O . PRO A 1 112 ? -2.095 -10.826 -17.270 1.00 97.25 112 PRO A O 1
ATOM 891 N N . ASN A 1 113 ? -2.271 -8.885 -18.331 1.00 97.31 113 ASN A N 1
ATOM 892 C CA . ASN A 1 113 ? -1.773 -9.455 -19.590 1.00 97.31 113 ASN A CA 1
ATOM 893 C C . ASN A 1 113 ? -0.255 -9.643 -19.579 1.00 97.31 113 ASN A C 1
ATOM 895 O O . ASN A 1 113 ? 0.257 -10.551 -20.241 1.00 97.31 113 ASN A O 1
ATOM 899 N N . ALA A 1 114 ? 0.454 -8.746 -18.894 1.00 97.75 114 ALA A N 1
ATOM 900 C CA . ALA A 1 114 ? 1.906 -8.767 -18.768 1.00 97.75 114 ALA A CA 1
ATOM 901 C C . ALA A 1 114 ? 2.375 -9.439 -17.469 1.00 97.75 114 ALA A C 1
ATOM 903 O O . ALA A 1 114 ? 3.522 -9.875 -17.414 1.00 97.75 114 ALA A O 1
ATOM 904 N N . VAL A 1 115 ? 1.485 -9.557 -16.476 1.00 98.31 115 VAL A N 1
ATOM 905 C CA . VAL A 1 115 ? 1.800 -9.931 -15.090 1.00 98.31 115 VAL A CA 1
ATOM 906 C C . VAL A 1 115 ? 2.858 -8.980 -14.522 1.00 98.31 115 VAL A C 1
ATOM 908 O O . VAL A 1 115 ? 3.924 -9.375 -14.044 1.00 98.31 115 VAL A O 1
ATOM 911 N N . THR A 1 116 ? 2.554 -7.686 -14.637 1.00 98.75 116 THR A N 1
ATOM 912 C CA . THR A 1 116 ? 3.460 -6.602 -14.261 1.00 98.75 116 THR A CA 1
ATOM 913 C C . THR A 1 116 ? 2.758 -5.626 -13.336 1.00 98.75 116 THR A C 1
ATOM 915 O O . THR A 1 116 ? 1.707 -5.101 -13.691 1.00 98.75 116 THR A O 1
ATOM 918 N N . ILE A 1 117 ? 3.374 -5.339 -12.193 1.00 98.81 117 ILE A N 1
ATOM 919 C CA . ILE A 1 117 ? 3.038 -4.194 -11.348 1.00 98.81 117 ILE A CA 1
ATOM 920 C C . ILE A 1 117 ? 3.927 -3.035 -11.790 1.00 98.81 117 ILE A C 1
ATOM 922 O O . ILE A 1 117 ? 5.152 -3.158 -11.797 1.00 98.81 117 ILE A O 1
ATOM 926 N N . THR A 1 118 ? 3.330 -1.918 -12.183 1.00 98.75 118 THR A N 1
ATOM 927 C CA . THR A 1 118 ? 4.052 -0.694 -12.538 1.00 98.75 118 THR A CA 1
ATOM 928 C C . THR A 1 118 ? 3.917 0.312 -11.408 1.00 98.75 118 THR A C 1
ATOM 930 O O . THR A 1 118 ? 2.803 0.671 -11.050 1.00 98.75 118 THR A O 1
ATOM 933 N N . MET A 1 119 ? 5.045 0.783 -10.882 1.00 98.31 119 MET A N 1
ATOM 934 C CA . MET A 1 119 ? 5.126 1.853 -9.887 1.00 98.31 119 MET A CA 1
ATOM 935 C C . MET A 1 119 ? 5.779 3.074 -10.539 1.00 98.31 119 MET A C 1
ATOM 937 O O . MET A 1 119 ? 6.964 3.049 -10.885 1.00 98.31 119 MET A O 1
ATOM 941 N N . CYS A 1 120 ? 5.018 4.142 -10.753 1.00 98.12 120 CYS A N 1
ATOM 942 C CA . CYS A 1 120 ? 5.527 5.304 -11.473 1.00 98.12 120 CYS A CA 1
ATOM 943 C C . CYS A 1 120 ? 6.417 6.159 -10.564 1.00 98.12 120 CYS A C 1
ATOM 945 O O . CYS A 1 120 ? 6.064 6.438 -9.418 1.00 98.12 120 CYS A O 1
ATOM 947 N N . TYR A 1 121 ? 7.566 6.618 -11.061 1.00 96.69 121 TYR A N 1
ATOM 948 C CA . TYR A 1 121 ? 8.431 7.525 -10.304 1.00 96.69 121 TYR A CA 1
ATOM 949 C C . TYR A 1 121 ? 7.693 8.811 -9.925 1.00 96.69 121 TYR A C 1
ATOM 951 O O . TYR A 1 121 ? 7.894 9.326 -8.828 1.00 96.69 121 TYR A O 1
ATOM 959 N N . GLU A 1 122 ? 6.791 9.267 -10.795 1.00 95.75 122 GLU A N 1
ATOM 960 C CA . GLU A 1 122 ? 5.882 10.386 -10.570 1.00 95.75 122 GLU A CA 1
ATOM 961 C C . GLU A 1 122 ? 5.036 10.214 -9.305 1.00 95.75 122 GLU A C 1
ATOM 963 O O . GLU A 1 122 ? 4.853 11.181 -8.572 1.00 95.75 122 GLU A O 1
ATOM 968 N N . LEU A 1 123 ? 4.577 8.992 -9.010 1.00 94.62 123 LEU A N 1
ATOM 969 C CA . LEU A 1 123 ? 3.809 8.710 -7.797 1.00 94.62 123 LEU A CA 1
ATOM 970 C C . LEU A 1 123 ? 4.674 8.856 -6.544 1.00 94.62 123 LEU A C 1
ATOM 972 O O . LEU A 1 123 ? 4.258 9.449 -5.553 1.00 94.62 123 LEU A O 1
ATOM 976 N N . ILE A 1 124 ? 5.912 8.363 -6.599 1.00 92.44 124 ILE A N 1
ATOM 977 C CA . ILE A 1 124 ? 6.844 8.482 -5.475 1.00 92.44 124 ILE A CA 1
ATOM 978 C C . ILE A 1 124 ? 7.168 9.958 -5.189 1.00 92.44 124 ILE A C 1
ATOM 980 O O . ILE A 1 124 ? 7.246 10.350 -4.028 1.00 92.44 124 ILE A O 1
ATOM 984 N N . ASP A 1 125 ? 7.314 10.805 -6.213 1.00 90.38 125 ASP A N 1
ATOM 985 C CA . ASP A 1 125 ? 7.515 12.256 -6.028 1.00 90.38 125 ASP A CA 1
ATOM 986 C C . ASP A 1 125 ? 6.265 13.012 -5.602 1.00 90.38 125 ASP A C 1
ATOM 988 O O . ASP A 1 125 ? 6.364 14.001 -4.871 1.00 90.38 125 ASP A O 1
ATOM 992 N N . GLU A 1 126 ? 5.084 12.541 -5.988 1.00 87.69 126 GLU A N 1
ATOM 993 C CA . GLU A 1 126 ? 3.840 13.064 -5.441 1.00 87.69 126 GLU A CA 1
ATOM 994 C C . GLU A 1 126 ? 3.754 12.791 -3.935 1.00 87.69 126 GLU A C 1
ATOM 996 O O . GLU A 1 126 ? 3.515 13.723 -3.165 1.00 87.69 126 GLU A O 1
ATOM 1001 N N . PHE A 1 127 ? 4.080 11.575 -3.484 1.00 86.69 127 PHE A N 1
ATOM 1002 C CA . PHE A 1 127 ? 4.196 11.281 -2.054 1.00 86.69 127 PHE A CA 1
ATOM 1003 C C . PHE A 1 127 ? 5.273 12.137 -1.382 1.00 86.69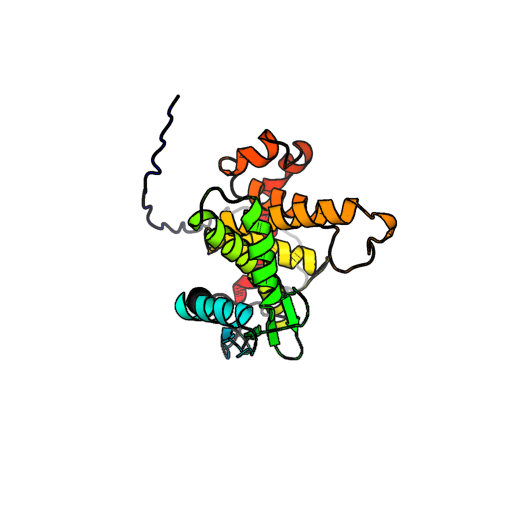 127 PHE A C 1
ATOM 1005 O O . PHE A 1 127 ? 5.016 12.720 -0.325 1.00 86.69 127 PHE A O 1
ATOM 1012 N N . LEU A 1 128 ? 6.442 12.315 -2.013 1.00 79.62 128 LEU A N 1
ATOM 1013 C CA . LEU A 1 128 ? 7.454 13.255 -1.517 1.00 79.62 128 LEU A CA 1
ATOM 1014 C C . LEU A 1 128 ? 6.851 14.662 -1.363 1.00 79.62 128 LEU A C 1
ATOM 1016 O O . LEU A 1 128 ? 7.061 15.325 -0.353 1.00 79.62 128 LEU A O 1
ATOM 1020 N N . SER A 1 129 ? 6.045 15.131 -2.307 1.00 74.69 129 SER A N 1
ATOM 1021 C CA . SER A 1 129 ? 5.447 16.466 -2.245 1.00 74.69 129 SER A CA 1
ATOM 1022 C C . SER A 1 129 ? 4.393 16.594 -1.139 1.00 74.69 129 SER A C 1
ATOM 1024 O O . SER A 1 129 ? 4.425 17.566 -0.380 1.00 74.69 129 SER A O 1
ATOM 1026 N N . ILE A 1 130 ? 3.503 15.607 -0.999 1.00 70.12 130 ILE A N 1
ATOM 1027 C CA . ILE A 1 130 ? 2.409 15.592 -0.014 1.00 70.12 130 ILE A CA 1
ATOM 1028 C C . ILE A 1 130 ? 2.953 15.559 1.420 1.00 70.12 130 ILE A C 1
ATOM 1030 O O . ILE A 1 130 ? 2.510 16.323 2.284 1.00 70.12 130 ILE A O 1
ATOM 1034 N N . PHE A 1 131 ? 3.950 14.714 1.687 1.00 68.12 131 PHE A N 1
ATOM 1035 C CA . PHE A 1 131 ? 4.451 14.516 3.048 1.00 68.12 131 PHE A CA 1
ATOM 1036 C C . PHE A 1 131 ? 5.497 15.559 3.482 1.00 68.12 131 PHE A C 1
ATOM 1038 O O . PHE A 1 131 ? 5.740 15.705 4.682 1.00 68.12 131 PHE A O 1
ATOM 1045 N N . THR A 1 132 ? 6.040 16.373 2.561 1.00 61.97 132 THR A N 1
ATOM 1046 C CA . THR A 1 132 ? 6.988 17.460 2.898 1.00 61.97 132 THR A CA 1
ATOM 1047 C C . THR A 1 132 ? 6.320 18.568 3.723 1.00 61.97 132 THR A C 1
ATOM 1049 O O . THR A 1 132 ? 6.972 19.232 4.532 1.00 61.97 132 THR A O 1
ATOM 1052 N N . GLU A 1 133 ? 5.016 18.797 3.544 1.00 53.56 133 GLU A N 1
ATOM 1053 C CA . GLU A 1 133 ? 4.297 19.871 4.245 1.00 53.56 133 GLU A CA 1
ATOM 1054 C C . GLU A 1 133 ? 3.912 19.506 5.692 1.00 53.56 133 GLU A C 1
ATOM 1056 O O . GLU A 1 133 ? 3.624 20.405 6.487 1.00 53.56 133 GLU A O 1
ATOM 1061 N N . ASN A 1 134 ? 3.972 18.217 6.057 1.00 50.97 134 ASN A N 1
ATOM 1062 C CA . ASN A 1 134 ? 3.423 17.688 7.311 1.00 50.97 134 ASN A CA 1
ATOM 1063 C C . ASN A 1 134 ? 4.444 16.980 8.229 1.00 50.97 134 ASN A C 1
ATOM 1065 O O . ASN A 1 134 ? 4.105 16.656 9.366 1.00 50.97 134 ASN A O 1
ATOM 1069 N N . SER A 1 135 ? 5.692 16.768 7.795 1.00 58.00 135 SER A N 1
ATOM 1070 C CA . SER A 1 135 ? 6.728 16.080 8.588 1.00 58.00 135 SER A CA 1
ATOM 1071 C C . SER A 1 135 ? 7.471 17.001 9.573 1.00 58.00 135 SER A C 1
ATOM 1073 O O . SER A 1 135 ? 7.896 18.100 9.202 1.00 58.00 135 SER A O 1
ATOM 1075 N N . GLU A 1 136 ? 7.713 16.545 10.810 1.00 61.25 136 GLU A N 1
ATOM 1076 C CA . GLU A 1 136 ? 8.502 17.296 11.806 1.00 61.25 136 GLU A CA 1
ATOM 1077 C C . GLU A 1 136 ? 10.024 17.211 11.564 1.00 61.25 136 GLU A C 1
ATOM 1079 O O . GLU A 1 136 ? 10.757 18.148 11.911 1.00 61.25 136 GLU A O 1
ATOM 1084 N N . THR A 1 137 ? 10.507 16.118 10.955 1.00 64.31 137 THR A N 1
ATOM 1085 C CA . THR A 1 137 ? 11.922 15.892 10.616 1.00 64.31 137 THR A CA 1
ATOM 1086 C C . THR A 1 137 ? 12.112 15.274 9.223 1.00 64.31 137 THR A C 1
ATOM 1088 O O . THR A 1 137 ? 11.192 14.688 8.663 1.00 64.31 137 THR A O 1
ATOM 1091 N N . GLU A 1 138 ? 13.327 15.388 8.663 1.00 62.97 138 GLU A N 1
ATOM 1092 C CA . GLU A 1 138 ? 13.695 14.767 7.370 1.00 62.97 138 GLU A CA 1
ATOM 1093 C C . GLU A 1 138 ? 13.619 13.229 7.402 1.00 62.97 138 GLU A C 1
ATOM 1095 O O . GLU A 1 138 ? 13.434 12.602 6.365 1.00 62.97 138 GLU A O 1
ATOM 1100 N N . GLU A 1 139 ? 13.770 12.623 8.582 1.00 66.06 139 GLU A N 1
ATOM 1101 C CA . GLU A 1 139 ? 13.669 11.175 8.773 1.00 66.06 139 GLU A CA 1
ATOM 1102 C C . GLU A 1 139 ? 12.197 10.732 8.792 1.00 66.06 139 GLU A C 1
ATOM 1104 O O . GLU A 1 139 ? 11.835 9.827 8.047 1.00 66.06 139 GLU A O 1
ATOM 1109 N N . ASP A 1 140 ? 11.331 11.438 9.531 1.00 68.00 140 ASP A N 1
ATOM 1110 C CA . ASP A 1 140 ? 9.879 11.173 9.548 1.00 68.00 140 ASP A CA 1
ATOM 1111 C C . ASP A 1 140 ? 9.253 11.317 8.150 1.00 68.00 140 ASP A C 1
ATOM 1113 O O . ASP A 1 140 ? 8.328 10.599 7.785 1.00 68.00 140 ASP A O 1
ATOM 1117 N N . PHE A 1 141 ? 9.789 12.241 7.351 1.00 70.31 141 PHE A N 1
ATOM 1118 C CA . PHE A 1 141 ? 9.386 12.454 5.968 1.00 70.31 141 PHE A CA 1
ATOM 1119 C C . PHE A 1 141 ? 9.684 11.254 5.060 1.00 70.31 141 PHE A C 1
ATOM 1121 O O . PHE A 1 141 ? 8.823 10.827 4.293 1.00 70.31 141 PHE A O 1
ATOM 1128 N N . ALA A 1 142 ? 10.907 10.723 5.135 1.00 72.31 142 ALA A N 1
ATOM 1129 C CA . ALA A 1 142 ? 11.324 9.607 4.293 1.00 72.31 142 ALA A CA 1
ATOM 1130 C C . ALA A 1 142 ? 10.508 8.342 4.591 1.00 72.31 142 ALA A C 1
ATOM 1132 O O . ALA A 1 142 ? 10.145 7.628 3.659 1.00 72.31 142 ALA A O 1
ATOM 1133 N N . TYR A 1 143 ? 10.183 8.099 5.865 1.00 76.50 143 TYR A N 1
ATOM 1134 C CA . TYR A 1 143 ? 9.326 6.980 6.253 1.00 76.50 143 TYR A CA 1
ATOM 1135 C C . TYR A 1 143 ? 7.905 7.139 5.716 1.00 76.50 143 TYR A C 1
ATOM 1137 O O . TYR A 1 143 ? 7.438 6.236 5.042 1.00 76.50 143 TYR A O 1
ATOM 1145 N N . ALA A 1 144 ? 7.274 8.310 5.854 1.00 79.56 144 ALA A N 1
ATOM 1146 C CA . ALA A 1 144 ? 5.908 8.512 5.358 1.00 79.56 144 ALA A CA 1
ATOM 1147 C C . ALA A 1 144 ? 5.746 8.222 3.850 1.00 79.56 144 ALA A C 1
ATOM 1149 O O . ALA A 1 144 ? 4.725 7.692 3.412 1.00 79.56 144 ALA A O 1
ATOM 1150 N N . VAL A 1 145 ? 6.770 8.547 3.055 1.00 85.19 145 VAL A N 1
ATOM 1151 C CA . VAL A 1 145 ? 6.798 8.272 1.610 1.00 85.19 145 VAL A CA 1
ATOM 1152 C C . VAL A 1 145 ? 6.900 6.777 1.337 1.00 85.19 145 VAL A C 1
ATOM 1154 O O . VAL A 1 145 ? 6.168 6.277 0.488 1.00 85.19 145 VAL A O 1
ATOM 1157 N N . ILE A 1 146 ? 7.781 6.079 2.062 1.00 87.75 146 ILE A N 1
ATOM 1158 C CA . ILE A 1 146 ? 7.928 4.620 1.978 1.00 87.75 146 ILE A CA 1
ATOM 1159 C C . ILE A 1 146 ? 6.627 3.934 2.402 1.00 87.75 146 ILE A C 1
ATOM 1161 O O . ILE A 1 146 ? 6.165 3.035 1.713 1.00 87.75 146 ILE A O 1
ATOM 1165 N N . ASP A 1 147 ? 6.011 4.392 3.486 1.00 91.31 147 ASP A N 1
ATOM 1166 C CA . ASP A 1 147 ? 4.778 3.839 4.042 1.00 91.31 147 ASP A CA 1
ATOM 1167 C C . ASP A 1 147 ? 3.617 3.960 3.036 1.00 91.31 147 ASP A C 1
ATOM 1169 O O . ASP A 1 147 ? 2.907 2.989 2.767 1.00 91.31 147 ASP A O 1
ATOM 1173 N N . ALA A 1 148 ? 3.459 5.132 2.402 1.00 90.69 148 ALA A N 1
ATOM 1174 C CA . ALA A 1 148 ? 2.448 5.349 1.359 1.00 90.69 148 ALA A CA 1
ATOM 1175 C C . ALA A 1 148 ? 2.724 4.506 0.102 1.00 90.69 148 ALA A C 1
ATOM 1177 O O . ALA A 1 148 ? 1.821 3.880 -0.471 1.00 90.69 148 ALA A O 1
ATOM 1178 N N . SER A 1 149 ? 3.991 4.439 -0.321 1.00 93.94 149 SER A N 1
ATOM 1179 C CA . SER A 1 149 ? 4.383 3.631 -1.474 1.00 93.94 149 SER A CA 1
ATOM 1180 C C . SER A 1 149 ? 4.273 2.132 -1.203 1.00 93.94 149 SER A C 1
ATOM 1182 O O . SER A 1 149 ? 4.054 1.362 -2.138 1.00 93.94 149 SER A O 1
ATOM 1184 N N . LEU A 1 150 ? 4.400 1.701 0.051 1.00 95.75 150 LEU A N 1
ATOM 1185 C CA . LEU A 1 150 ? 4.247 0.313 0.466 1.00 95.75 150 LEU A CA 1
ATOM 1186 C C . LEU A 1 150 ? 2.776 -0.105 0.497 1.00 95.75 150 LEU A C 1
ATOM 1188 O O . LEU A 1 150 ? 2.444 -1.161 -0.041 1.00 95.75 150 LEU A O 1
ATOM 1192 N N . PHE A 1 151 ? 1.888 0.736 1.036 1.00 97.62 151 PHE A N 1
ATOM 1193 C CA . PHE A 1 151 ? 0.446 0.494 0.953 1.00 97.62 151 PHE A CA 1
ATOM 1194 C C . PHE A 1 151 ? -0.003 0.344 -0.506 1.00 97.62 151 PHE A C 1
ATOM 1196 O O . PHE A 1 151 ? -0.667 -0.631 -0.856 1.00 97.62 151 PHE A O 1
ATOM 1203 N N . THR A 1 152 ? 0.439 1.258 -1.377 1.00 97.44 152 THR A N 1
ATOM 1204 C CA . THR A 1 152 ? 0.140 1.192 -2.815 1.00 97.44 152 THR A CA 1
ATOM 1205 C C . THR A 1 152 ? 0.706 -0.077 -3.456 1.00 97.44 152 THR A C 1
ATOM 1207 O O . THR A 1 152 ? 0.013 -0.759 -4.204 1.00 97.44 152 THR A O 1
ATOM 1210 N N . PHE A 1 153 ? 1.948 -0.448 -3.134 1.00 98.56 153 PHE A N 1
ATOM 1211 C CA . PHE A 1 153 ? 2.541 -1.689 -3.631 1.00 98.56 153 PHE A CA 1
ATOM 1212 C C . PHE A 1 153 ? 1.711 -2.920 -3.242 1.00 98.56 153 PHE A C 1
ATOM 1214 O O . PHE A 1 153 ? 1.454 -3.773 -4.091 1.00 98.56 153 PHE A O 1
ATOM 1221 N N . PHE A 1 154 ? 1.269 -3.022 -1.985 1.00 98.75 154 PHE A N 1
ATOM 1222 C CA . PHE A 1 154 ? 0.457 -4.157 -1.555 1.00 98.75 154 PHE A CA 1
ATOM 1223 C C . PHE A 1 154 ? -0.944 -4.152 -2.158 1.00 98.75 154 PHE A C 1
ATOM 1225 O O . PHE A 1 154 ? -1.477 -5.228 -2.413 1.00 98.75 154 PHE A O 1
ATOM 1232 N N . HIS A 1 155 ? -1.520 -2.983 -2.431 1.00 98.62 155 HIS A N 1
ATOM 1233 C CA . HIS A 1 155 ? -2.769 -2.874 -3.181 1.00 98.62 155 HIS A CA 1
ATOM 1234 C C . HIS A 1 155 ? -2.616 -3.509 -4.577 1.00 98.62 155 HIS A C 1
ATOM 1236 O O . HIS A 1 155 ? -3.358 -4.430 -4.925 1.00 98.62 155 HIS A O 1
ATOM 1242 N N . GLU A 1 156 ? -1.574 -3.135 -5.328 1.00 98.75 156 GLU A N 1
ATOM 1243 C CA . GLU A 1 156 ? -1.302 -3.720 -6.650 1.00 98.75 156 GLU A CA 1
ATOM 1244 C C . GLU A 1 156 ? -0.907 -5.198 -6.592 1.00 98.75 156 GLU A C 1
ATOM 1246 O O . GLU A 1 156 ? -1.287 -5.996 -7.455 1.00 98.75 156 GLU A O 1
ATOM 1251 N N . LEU A 1 157 ? -0.171 -5.602 -5.553 1.00 98.81 157 LEU A N 1
ATOM 1252 C CA . LEU A 1 157 ? 0.102 -7.013 -5.310 1.00 98.81 157 LEU A CA 1
ATOM 1253 C C . LEU A 1 157 ? -1.200 -7.773 -5.060 1.00 98.81 157 LEU A C 1
ATOM 1255 O O . LEU A 1 157 ? -1.358 -8.868 -5.587 1.00 98.81 157 LEU A O 1
ATOM 1259 N N . GLY A 1 158 ? -2.154 -7.193 -4.331 1.00 98.62 158 GLY A N 1
ATOM 1260 C CA . GLY A 1 158 ? -3.485 -7.755 -4.125 1.00 98.62 158 GLY A CA 1
ATOM 1261 C C . GLY A 1 158 ? -4.178 -8.091 -5.445 1.00 98.62 158 GLY A C 1
ATOM 1262 O O . GLY A 1 158 ? -4.651 -9.218 -5.602 1.00 98.62 158 GLY A O 1
ATOM 1263 N N . HIS A 1 159 ? -4.161 -7.176 -6.418 1.00 98.69 159 HIS A N 1
ATOM 1264 C CA . HIS A 1 159 ? -4.679 -7.441 -7.766 1.00 98.69 159 HIS A CA 1
ATOM 1265 C C . HIS A 1 159 ? -3.952 -8.603 -8.445 1.00 98.69 159 HIS A C 1
ATOM 1267 O O . HIS A 1 159 ? -4.590 -9.516 -8.976 1.00 98.69 159 HIS A O 1
ATOM 1273 N N . ALA A 1 160 ? -2.618 -8.619 -8.376 1.00 98.69 160 ALA A N 1
ATOM 1274 C CA . ALA A 1 160 ? -1.821 -9.700 -8.943 1.00 98.69 160 ALA A CA 1
ATOM 1275 C C . ALA A 1 160 ? -2.143 -11.061 -8.305 1.00 98.69 160 ALA A C 1
ATOM 1277 O O . ALA A 1 160 ? -2.256 -12.061 -9.014 1.00 98.69 160 ALA A O 1
ATOM 1278 N N . LEU A 1 161 ? -2.331 -11.120 -6.983 1.00 98.38 161 LEU A N 1
ATOM 1279 C CA . LEU A 1 161 ? -2.705 -12.352 -6.288 1.00 98.38 161 LEU A CA 1
ATOM 1280 C C . LEU A 1 161 ? -4.113 -12.808 -6.681 1.00 98.38 161 LEU A C 1
ATOM 1282 O O . LEU A 1 161 ? -4.315 -13.997 -6.921 1.00 98.38 161 LEU A O 1
ATOM 1286 N N . VAL A 1 162 ? -5.077 -11.888 -6.778 1.00 98.44 162 VAL A N 1
ATOM 1287 C CA . VAL A 1 162 ? -6.444 -12.208 -7.214 1.00 98.44 162 VAL A CA 1
ATOM 1288 C C . VAL A 1 162 ? -6.444 -12.820 -8.614 1.00 98.44 162 VAL A C 1
ATOM 1290 O O . VAL A 1 162 ? -7.064 -13.870 -8.805 1.00 98.44 162 VAL A O 1
ATOM 1293 N N . ASP A 1 163 ? -5.718 -12.223 -9.561 1.00 98.25 163 ASP A N 1
ATOM 1294 C CA . ASP A 1 163 ? -5.620 -12.723 -10.936 1.00 98.25 163 ASP A CA 1
ATOM 1295 C C . ASP A 1 163 ? -4.892 -14.074 -11.003 1.00 98.25 163 ASP A C 1
ATOM 1297 O O . ASP A 1 163 ? -5.439 -15.066 -11.490 1.00 98.25 163 ASP A O 1
ATOM 1301 N N . LEU A 1 164 ? -3.678 -14.158 -10.449 1.00 97.06 164 LEU A N 1
ATOM 1302 C CA . LEU A 1 164 ? -2.824 -15.341 -10.583 1.00 97.06 164 LEU A CA 1
ATOM 1303 C C . LEU A 1 164 ? -3.351 -16.572 -9.851 1.00 97.06 164 LEU A C 1
ATOM 1305 O O . LEU A 1 164 ? -3.119 -17.701 -10.295 1.00 97.06 164 LEU A O 1
ATOM 1309 N N . TYR A 1 165 ? -4.022 -16.373 -8.719 1.00 97.00 165 TYR A N 1
ATOM 1310 C CA . TYR A 1 165 ? -4.593 -17.458 -7.925 1.00 97.00 165 TYR A CA 1
ATOM 1311 C C . TYR A 1 165 ? -6.065 -17.721 -8.262 1.00 97.00 165 TYR A C 1
ATOM 1313 O O . TYR A 1 165 ? -6.666 -18.626 -7.679 1.00 97.00 165 TYR A O 1
ATOM 1321 N N . GLU A 1 166 ? -6.635 -16.968 -9.211 1.00 96.69 166 GLU A N 1
ATOM 1322 C CA . GLU A 1 166 ? -8.050 -17.005 -9.594 1.00 96.69 166 GLU A CA 1
ATOM 1323 C C . GLU A 1 166 ? -8.977 -16.881 -8.364 1.00 96.69 166 GLU A C 1
ATOM 1325 O O . GLU A 1 166 ? -9.953 -17.631 -8.209 1.00 96.69 166 GLU A O 1
ATOM 1330 N N . LEU A 1 167 ? -8.653 -15.957 -7.448 1.00 97.00 167 LEU A N 1
ATOM 1331 C CA . LEU A 1 167 ? -9.387 -15.808 -6.191 1.00 97.00 167 LEU A CA 1
ATOM 1332 C C . LEU A 1 167 ? -10.821 -15.316 -6.457 1.00 97.00 167 LEU A C 1
ATOM 1334 O O . LEU A 1 167 ? -11.041 -14.390 -7.239 1.00 97.00 167 LEU A O 1
ATOM 1338 N N . PRO A 1 168 ? -11.839 -15.903 -5.805 1.00 96.62 168 PRO A N 1
ATOM 1339 C CA . PRO A 1 168 ? -13.215 -15.476 -5.997 1.00 96.62 168 PRO A CA 1
ATOM 1340 C C . PRO A 1 168 ? -13.487 -14.119 -5.335 1.00 96.62 168 PRO A C 1
ATOM 1342 O O . PRO A 1 168 ? -13.428 -13.995 -4.113 1.00 96.62 168 PRO A O 1
ATOM 1345 N N . ILE A 1 169 ? -13.926 -13.142 -6.131 1.00 94.69 169 ILE A N 1
ATOM 1346 C CA . ILE A 1 169 ? -14.388 -11.830 -5.659 1.00 94.69 169 ILE A CA 1
ATOM 1347 C C . ILE A 1 169 ? -15.908 -11.713 -5.836 1.00 94.69 169 ILE A C 1
ATOM 1349 O O . ILE A 1 169 ? -16.446 -11.871 -6.931 1.00 94.69 169 ILE A O 1
ATOM 1353 N N . ILE A 1 170 ? -16.625 -11.458 -4.736 1.00 92.38 170 ILE A N 1
ATOM 1354 C CA . ILE A 1 170 ? -18.093 -11.276 -4.723 1.00 92.38 170 ILE A CA 1
ATOM 1355 C C . ILE A 1 170 ? -18.528 -9.816 -4.504 1.00 92.38 170 ILE A C 1
ATOM 1357 O O . ILE A 1 170 ? -19.725 -9.525 -4.557 1.00 92.38 170 ILE A O 1
ATOM 1361 N N . GLY A 1 171 ? -17.568 -8.924 -4.241 1.00 90.38 171 GLY A N 1
ATOM 1362 C CA . GLY A 1 171 ? -17.743 -7.482 -4.055 1.00 90.38 171 GLY A CA 1
ATOM 1363 C C . GLY A 1 171 ? -16.978 -6.679 -5.109 1.00 90.38 171 GLY A C 1
ATOM 1364 O O . GLY A 1 171 ? -16.783 -7.159 -6.223 1.00 90.38 171 GLY A O 1
ATOM 1365 N N . LYS A 1 172 ? -16.557 -5.462 -4.755 1.00 93.62 172 LYS A N 1
ATOM 1366 C CA . LYS A 1 172 ? -15.562 -4.716 -5.531 1.00 93.62 172 LYS A CA 1
ATOM 1367 C C . LYS A 1 172 ? -14.184 -5.305 -5.248 1.00 93.62 172 LYS A C 1
ATOM 1369 O O . LYS A 1 172 ? -13.876 -5.579 -4.090 1.00 93.62 172 LYS A O 1
ATOM 1374 N N . GLU A 1 173 ? -13.394 -5.521 -6.291 1.00 97.19 173 GLU A N 1
ATOM 1375 C CA . GLU A 1 173 ? -12.023 -6.014 -6.137 1.00 97.19 173 GLU A CA 1
ATOM 1376 C C . GLU A 1 173 ? -11.154 -4.988 -5.408 1.00 97.19 173 GLU A C 1
ATOM 1378 O O . GLU A 1 173 ? -10.482 -5.355 -4.456 1.00 97.19 173 GLU A O 1
ATOM 1383 N N . GLU A 1 174 ? -11.306 -3.707 -5.749 1.00 97.06 174 GLU A N 1
ATOM 1384 C CA . GLU A 1 174 ? -10.673 -2.558 -5.084 1.00 97.06 174 GLU A CA 1
ATOM 1385 C C . GLU A 1 174 ? -10.794 -2.594 -3.555 1.00 97.06 174 GLU A C 1
ATOM 1387 O O . GLU A 1 174 ? -9.801 -2.557 -2.835 1.00 97.06 174 GLU A O 1
ATOM 1392 N N . ASP A 1 175 ? -12.013 -2.768 -3.035 1.00 96.69 175 ASP A N 1
ATOM 1393 C CA . ASP A 1 175 ? -12.244 -2.829 -1.587 1.00 96.69 175 ASP A CA 1
ATOM 1394 C C . ASP A 1 175 ? -11.577 -4.075 -0.960 1.00 96.69 175 ASP A C 1
ATOM 1396 O O . ASP A 1 175 ? -11.176 -4.074 0.211 1.00 96.69 175 ASP A O 1
ATOM 1400 N N . ALA A 1 176 ? -11.487 -5.170 -1.724 1.00 97.56 176 ALA A N 1
ATOM 1401 C CA . ALA A 1 176 ? -10.834 -6.395 -1.284 1.00 97.56 176 ALA A CA 1
ATOM 1402 C C . ALA A 1 176 ? -9.309 -6.231 -1.248 1.00 97.56 176 ALA A C 1
ATOM 1404 O O . ALA A 1 176 ? -8.693 -6.690 -0.286 1.00 97.56 176 ALA A O 1
ATOM 1405 N N . VAL A 1 177 ? -8.707 -5.564 -2.235 1.00 98.44 177 VAL A N 1
ATOM 1406 C CA . VAL A 1 177 ? -7.254 -5.344 -2.284 1.00 98.44 177 VAL A CA 1
ATOM 1407 C C . VAL A 1 177 ? -6.792 -4.230 -1.338 1.00 98.44 177 VAL A C 1
ATOM 1409 O O . VAL A 1 177 ? -5.722 -4.360 -0.753 1.00 98.44 177 VAL A O 1
ATOM 1412 N N . ASP A 1 178 ? -7.628 -3.232 -1.033 1.00 98.50 178 ASP A N 1
ATOM 1413 C CA . ASP A 1 178 ? -7.399 -2.304 0.090 1.00 98.50 178 ASP A CA 1
ATOM 1414 C C . ASP A 1 178 ? -7.379 -3.047 1.429 1.00 98.50 178 ASP A C 1
ATOM 1416 O O . ASP A 1 178 ? -6.519 -2.834 2.289 1.00 98.50 178 ASP A O 1
ATOM 1420 N N . THR A 1 179 ? -8.335 -3.965 1.597 1.00 98.44 179 THR A N 1
ATOM 1421 C CA . THR A 1 179 ? -8.395 -4.844 2.765 1.00 98.44 179 THR A CA 1
ATOM 1422 C C . THR A 1 179 ? -7.130 -5.705 2.854 1.00 98.44 179 THR A C 1
ATOM 1424 O O . THR A 1 179 ? -6.578 -5.849 3.942 1.00 98.44 179 THR A O 1
ATOM 1427 N N . PHE A 1 180 ? -6.658 -6.264 1.733 1.00 98.62 180 PHE A N 1
ATOM 1428 C CA . PHE A 1 180 ? -5.414 -7.033 1.686 1.00 98.62 180 PHE A CA 1
ATOM 1429 C C . PHE A 1 180 ? -4.215 -6.187 2.103 1.00 98.62 180 PHE A C 1
ATOM 1431 O O . PHE A 1 180 ? -3.499 -6.594 3.014 1.00 98.62 180 PHE A O 1
ATOM 1438 N N . ALA A 1 181 ? -4.038 -5.012 1.491 1.00 98.69 181 ALA A N 1
ATOM 1439 C CA . ALA A 1 181 ? -2.940 -4.102 1.794 1.00 98.69 181 ALA A CA 1
ATOM 1440 C C . ALA A 1 181 ? -2.909 -3.737 3.282 1.00 98.69 181 ALA A C 1
ATOM 1442 O O . ALA A 1 181 ? -1.867 -3.822 3.923 1.00 98.69 181 ALA A O 1
ATOM 1443 N N . THR A 1 182 ? -4.072 -3.443 3.864 1.00 98.75 182 THR A N 1
ATOM 1444 C CA . THR A 1 182 ? -4.187 -3.145 5.297 1.00 98.75 182 THR A CA 1
ATOM 1445 C C . THR A 1 182 ? -3.794 -4.343 6.164 1.00 98.75 182 THR A C 1
ATOM 1447 O O . THR A 1 182 ? -3.011 -4.206 7.097 1.00 98.75 182 THR A O 1
ATOM 1450 N N . ILE A 1 183 ? -4.322 -5.533 5.869 1.00 98.44 183 ILE A N 1
ATOM 1451 C CA . ILE A 1 183 ? -4.111 -6.724 6.703 1.00 98.44 183 ILE A CA 1
ATOM 1452 C C . ILE A 1 183 ? -2.679 -7.240 6.598 1.00 98.44 183 ILE A C 1
ATOM 1454 O O . ILE A 1 183 ? -2.106 -7.606 7.616 1.00 98.44 183 ILE A O 1
ATOM 1458 N N . ILE A 1 184 ? -2.077 -7.269 5.406 1.00 98.00 184 ILE A N 1
ATOM 1459 C CA . ILE A 1 184 ? -0.703 -7.763 5.256 1.00 98.00 184 ILE A CA 1
ATOM 1460 C C . ILE A 1 184 ? 0.298 -6.851 5.975 1.00 98.00 184 ILE A C 1
ATOM 1462 O O . ILE A 1 184 ? 1.224 -7.352 6.612 1.00 98.00 184 ILE A O 1
ATOM 1466 N N . LEU A 1 185 ? 0.072 -5.534 5.951 1.00 98.38 185 LEU A N 1
ATOM 1467 C CA . LEU A 1 185 ? 0.875 -4.574 6.706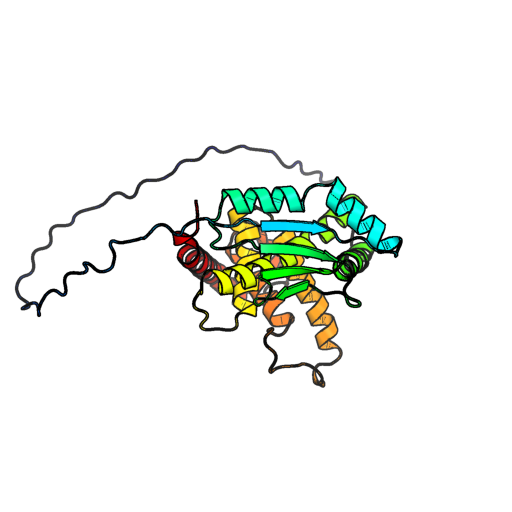 1.00 98.38 185 LEU A CA 1
ATOM 1468 C C . LEU A 1 185 ? 0.772 -4.822 8.213 1.00 98.38 185 LEU A C 1
ATOM 1470 O O . LEU A 1 185 ? 1.798 -4.950 8.871 1.00 98.38 185 LEU A O 1
ATOM 1474 N N . LEU A 1 186 ? -0.444 -4.985 8.740 1.00 98.00 186 LEU A N 1
ATOM 1475 C CA . LEU A 1 186 ? -0.675 -5.198 10.173 1.00 98.00 186 LEU A CA 1
ATOM 1476 C C . LEU A 1 186 ? -0.201 -6.579 10.665 1.00 98.00 186 LEU A C 1
ATOM 1478 O O . LEU A 1 186 ? 0.539 -6.670 11.640 1.00 98.00 186 LEU A O 1
ATOM 1482 N N . ASP A 1 187 ? -0.621 -7.662 10.004 1.00 96.31 187 ASP A N 1
ATOM 1483 C CA . ASP A 1 187 ? -0.460 -9.033 10.514 1.00 96.31 187 ASP A CA 1
ATOM 1484 C C . ASP A 1 187 ? 0.876 -9.687 10.124 1.00 96.31 187 ASP A C 1
ATOM 1486 O O . ASP A 1 187 ? 1.353 -10.573 10.839 1.00 96.31 187 ASP A O 1
ATOM 1490 N N . VAL A 1 188 ? 1.457 -9.322 8.973 1.00 94.62 188 VAL A N 1
ATOM 1491 C CA . VAL A 1 188 ? 2.665 -9.983 8.438 1.00 94.62 188 VAL A CA 1
ATOM 1492 C C . VAL A 1 188 ? 3.902 -9.121 8.625 1.00 94.62 188 VAL A C 1
ATOM 1494 O O . VAL A 1 188 ? 4.923 -9.622 9.097 1.00 94.62 188 VAL A O 1
ATOM 1497 N N . TYR A 1 189 ? 3.815 -7.843 8.261 1.00 96.00 189 TYR A N 1
ATOM 1498 C CA . TYR A 1 189 ? 4.950 -6.924 8.340 1.00 96.00 189 TYR A CA 1
ATOM 1499 C C . TYR A 1 189 ? 5.028 -6.160 9.666 1.00 96.00 189 TYR A C 1
ATOM 1501 O O . TYR A 1 189 ? 6.073 -5.575 9.943 1.00 96.00 189 TYR A O 1
ATOM 1509 N N . GLU A 1 190 ? 3.979 -6.218 10.498 1.00 95.81 190 GLU A N 1
ATOM 1510 C CA . GLU A 1 190 ? 3.862 -5.444 11.744 1.00 95.81 190 GLU A CA 1
ATOM 1511 C C . GLU A 1 190 ? 4.143 -3.941 11.502 1.00 95.81 190 GLU A C 1
ATOM 1513 O O . GLU A 1 190 ? 4.797 -3.268 12.303 1.00 95.81 190 GLU A O 1
ATOM 1518 N N . ASP A 1 191 ? 3.683 -3.431 10.353 1.00 94.19 191 ASP A N 1
ATOM 1519 C CA . ASP A 1 191 ? 3.877 -2.062 9.879 1.00 94.19 191 ASP A CA 1
ATOM 1520 C C . ASP A 1 191 ? 2.581 -1.246 9.974 1.00 94.19 191 ASP A C 1
ATOM 1522 O O . ASP A 1 191 ? 1.856 -1.001 9.002 1.00 94.19 191 ASP A O 1
ATOM 1526 N N . ASP A 1 192 ? 2.305 -0.790 11.193 1.00 95.06 192 ASP A N 1
ATOM 1527 C CA . ASP A 1 192 ? 1.172 0.086 11.481 1.00 95.06 192 ASP A CA 1
ATOM 1528 C C . ASP A 1 192 ? 1.267 1.425 10.736 1.00 95.06 192 ASP A C 1
ATOM 1530 O O . ASP A 1 192 ? 0.241 2.031 10.416 1.00 95.06 192 ASP A O 1
ATOM 1534 N N . ALA A 1 193 ? 2.487 1.905 10.467 1.00 93.00 193 ALA A N 1
ATOM 1535 C CA . ALA A 1 193 ? 2.722 3.187 9.812 1.00 93.00 193 ALA A CA 1
ATOM 1536 C C . ALA A 1 193 ? 2.317 3.126 8.335 1.00 93.00 193 ALA A C 1
ATOM 1538 O O . ALA A 1 193 ? 1.575 4.000 7.884 1.00 93.00 193 ALA A O 1
ATOM 1539 N N . GLY A 1 194 ? 2.679 2.051 7.629 1.00 94.44 194 GLY A N 1
ATOM 1540 C CA . GLY A 1 194 ? 2.177 1.728 6.292 1.00 94.44 194 GLY A CA 1
ATOM 1541 C C . GLY A 1 194 ? 0.650 1.727 6.219 1.00 94.44 194 GLY A C 1
ATOM 1542 O O . GLY A 1 194 ? 0.056 2.403 5.374 1.00 94.44 194 GLY A O 1
ATOM 1543 N N . ALA A 1 195 ? -0.010 1.010 7.135 1.00 97.12 195 ALA A N 1
ATOM 1544 C CA . ALA A 1 195 ? -1.471 0.912 7.149 1.00 97.12 195 ALA A CA 1
ATOM 1545 C C . ALA A 1 195 ? -2.137 2.275 7.421 1.00 97.12 195 ALA A C 1
ATOM 1547 O O . ALA A 1 195 ? -3.074 2.674 6.721 1.00 97.12 195 ALA A O 1
ATOM 1548 N N . LEU A 1 196 ? -1.632 3.025 8.407 1.00 95.75 196 LEU A N 1
ATOM 1549 C CA . LEU A 1 196 ? -2.101 4.378 8.711 1.00 95.75 196 LEU A CA 1
ATOM 1550 C C . LEU A 1 196 ? -1.836 5.354 7.561 1.00 95.75 196 LEU A C 1
ATOM 1552 O O . LEU A 1 196 ? -2.665 6.230 7.319 1.00 95.75 196 LEU A O 1
ATOM 1556 N N . SER A 1 197 ? -0.726 5.207 6.839 1.00 92.88 197 SER A N 1
ATOM 1557 C CA . SER A 1 197 ? -0.401 6.045 5.684 1.00 92.88 197 SER A CA 1
ATOM 1558 C C . SER A 1 197 ? -1.433 5.873 4.569 1.00 92.88 197 SER A C 1
ATOM 1560 O O . SER A 1 197 ? -1.991 6.868 4.105 1.00 92.88 197 SER A O 1
ATOM 1562 N N . GLY A 1 198 ? -1.805 4.631 4.234 1.00 93.81 198 GLY A N 1
ATOM 1563 C CA . GLY A 1 198 ? -2.897 4.358 3.290 1.00 93.81 198 GLY A CA 1
ATOM 1564 C C . GLY A 1 198 ? -4.239 4.942 3.742 1.00 93.81 198 GLY A C 1
ATOM 1565 O O . GLY A 1 198 ? -4.942 5.584 2.961 1.00 93.81 198 GLY A O 1
ATOM 1566 N N . MET A 1 199 ? -4.566 4.818 5.035 1.00 96.25 199 MET A N 1
ATOM 1567 C CA . MET A 1 199 ? -5.747 5.465 5.613 1.00 96.25 199 MET A CA 1
ATOM 1568 C C . MET A 1 199 ? -5.711 6.987 5.392 1.00 96.25 199 MET A C 1
ATOM 1570 O O . MET A 1 199 ? -6.655 7.545 4.840 1.00 96.25 199 MET A O 1
ATOM 1574 N N . PHE A 1 200 ? -4.636 7.674 5.784 1.00 92.75 200 PHE A N 1
ATOM 1575 C CA . PHE A 1 200 ? -4.538 9.132 5.654 1.00 92.75 200 PHE A CA 1
ATOM 1576 C C . PHE A 1 200 ? -4.446 9.612 4.201 1.00 92.75 200 PHE A C 1
ATOM 1578 O O . PHE A 1 200 ? -4.932 10.702 3.893 1.00 92.75 200 PHE A O 1
ATOM 1585 N N . GLN A 1 201 ? -3.907 8.802 3.290 1.00 90.94 201 GLN A N 1
ATOM 1586 C CA . GLN A 1 201 ? -3.970 9.084 1.859 1.00 90.94 201 GLN A CA 1
ATOM 1587 C C . GLN A 1 201 ? -5.429 9.181 1.391 1.00 90.94 201 GLN A C 1
ATOM 1589 O O . GLN A 1 201 ? -5.810 10.171 0.765 1.00 90.94 201 GLN A O 1
ATOM 1594 N N . PHE A 1 202 ? -6.282 8.227 1.773 1.00 94.50 202 PHE A N 1
ATOM 1595 C CA . PHE A 1 202 ? -7.707 8.282 1.435 1.00 94.50 202 PHE A CA 1
ATOM 1596 C C . PHE A 1 202 ? -8.433 9.473 2.069 1.00 94.50 202 PHE A C 1
ATOM 1598 O O . PHE A 1 202 ? -9.393 9.981 1.489 1.00 94.50 202 PHE A O 1
ATOM 1605 N N . GLU A 1 203 ? -7.989 9.960 3.232 1.00 94.12 203 GLU A N 1
ATOM 1606 C CA . GLU A 1 203 ? -8.506 11.209 3.806 1.00 94.12 203 GLU A CA 1
ATOM 1607 C C . GLU A 1 203 ? -8.172 12.417 2.918 1.00 94.12 203 GLU A C 1
ATOM 1609 O O . GLU A 1 203 ? -9.048 13.245 2.643 1.00 94.12 203 GLU A O 1
ATOM 1614 N N . ALA A 1 204 ? -6.925 12.510 2.448 1.00 89.44 204 ALA A N 1
ATOM 1615 C CA . ALA A 1 204 ? -6.473 13.590 1.578 1.00 89.44 204 ALA A CA 1
ATOM 1616 C C . ALA A 1 204 ? -7.230 13.591 0.240 1.00 89.44 204 ALA A C 1
ATOM 1618 O O . ALA A 1 204 ? -7.766 14.625 -0.165 1.00 89.44 204 ALA A O 1
ATOM 1619 N N . GLU A 1 205 ? -7.363 12.425 -0.394 1.00 89.75 205 GLU A N 1
ATOM 1620 C CA . GLU A 1 205 ? -8.155 12.255 -1.617 1.00 89.75 205 GLU A CA 1
ATOM 1621 C C . GLU A 1 205 ? -9.632 12.611 -1.384 1.00 89.75 205 GLU A C 1
ATOM 1623 O O . GLU A 1 205 ? -10.239 13.330 -2.177 1.00 89.75 205 GLU A O 1
ATOM 1628 N N . ALA A 1 206 ? -10.218 12.186 -0.259 1.00 92.62 206 ALA A N 1
ATOM 1629 C CA . ALA A 1 206 ? -11.604 12.510 0.078 1.00 92.62 206 ALA A CA 1
ATOM 1630 C C . ALA A 1 206 ? -11.830 14.023 0.232 1.00 92.62 206 ALA A C 1
ATOM 1632 O O . ALA A 1 206 ? -12.914 14.529 -0.084 1.00 92.62 206 ALA A O 1
ATOM 1633 N N . ALA A 1 207 ? -10.829 14.757 0.725 1.00 91.56 207 ALA A N 1
ATOM 1634 C CA . ALA A 1 207 ? -10.884 16.209 0.821 1.00 91.56 207 ALA A CA 1
ATOM 1635 C C . ALA A 1 207 ? -10.902 16.870 -0.568 1.00 91.56 207 ALA A C 1
ATOM 1637 O O . ALA A 1 207 ? -11.684 17.802 -0.772 1.00 91.56 207 ALA A O 1
ATOM 1638 N N . GLU A 1 208 ? -10.116 16.365 -1.523 1.00 89.44 208 GLU A N 1
ATOM 1639 C CA . GLU A 1 208 ? -10.139 16.819 -2.920 1.00 89.44 208 GLU A CA 1
ATOM 1640 C C . GLU A 1 208 ? -11.475 16.479 -3.600 1.00 89.44 208 GLU A C 1
ATOM 1642 O O . GLU A 1 208 ? -12.126 17.348 -4.189 1.00 89.44 208 GLU A O 1
ATOM 1647 N N . GLU A 1 209 ? -11.951 15.240 -3.453 1.00 92.62 209 GLU A N 1
ATOM 1648 C CA . GLU A 1 209 ? -13.244 14.783 -3.972 1.00 92.62 209 GLU A CA 1
ATOM 1649 C C . GLU A 1 209 ? -14.405 15.676 -3.499 1.00 92.62 209 GLU A C 1
ATOM 1651 O O . GLU A 1 209 ? -15.332 15.991 -4.260 1.00 92.62 209 GLU A O 1
ATOM 1656 N N . ALA A 1 210 ? -14.354 16.128 -2.242 1.00 91.69 210 ALA A N 1
ATOM 1657 C CA . ALA A 1 210 ? -15.363 16.997 -1.648 1.00 91.69 210 ALA A CA 1
ATOM 1658 C C . ALA A 1 210 ? -15.439 18.389 -2.302 1.00 91.69 210 ALA A C 1
ATOM 1660 O O . ALA A 1 210 ? -16.490 19.039 -2.220 1.00 91.69 210 ALA A O 1
ATOM 1661 N N . GLU A 1 211 ? -14.385 18.848 -2.984 1.00 92.25 211 GLU A N 1
ATOM 1662 C CA . GLU A 1 211 ? -14.396 20.117 -3.717 1.00 92.25 211 GLU A CA 1
ATOM 1663 C C . GLU A 1 211 ? -15.293 20.064 -4.963 1.00 92.25 211 GLU A C 1
ATOM 1665 O O . GLU A 1 211 ? -15.828 21.098 -5.385 1.00 92.25 211 GLU A O 1
ATOM 1670 N N . ASN A 1 212 ? -15.514 18.873 -5.534 1.00 90.38 212 ASN A N 1
ATOM 1671 C CA . ASN A 1 212 ? -16.316 18.695 -6.743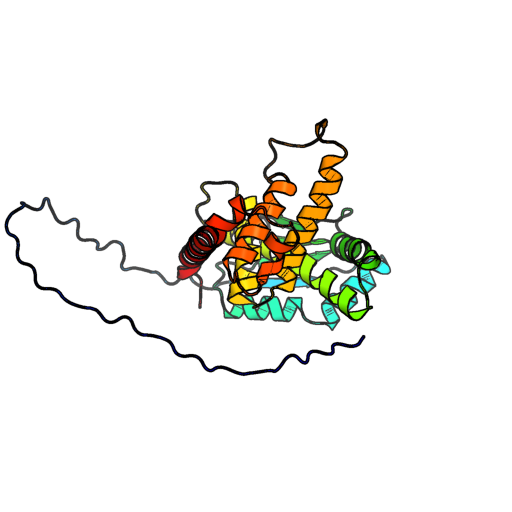 1.00 90.38 212 ASN A CA 1
ATOM 1672 C C . ASN A 1 212 ? -17.161 17.409 -6.744 1.00 90.38 212 ASN A C 1
ATOM 1674 O O . ASN A 1 212 ? -17.035 16.536 -7.603 1.00 90.38 212 ASN A O 1
ATOM 1678 N N . LEU A 1 213 ? -18.127 17.351 -5.825 1.00 88.50 213 LEU A N 1
ATOM 1679 C CA . LEU A 1 213 ? -19.051 16.218 -5.685 1.00 88.50 213 LEU A CA 1
ATOM 1680 C C . LEU A 1 213 ? -19.838 15.867 -6.963 1.00 88.50 213 LEU A C 1
ATOM 1682 O O . LEU A 1 213 ? -20.268 14.728 -7.132 1.00 88.50 213 LEU A O 1
ATOM 1686 N N . GLU A 1 214 ? -20.080 16.834 -7.854 1.00 88.44 214 GLU A N 1
ATOM 1687 C CA . GLU A 1 214 ? -20.843 16.602 -9.088 1.00 88.44 214 GLU A CA 1
ATOM 1688 C C . GLU A 1 214 ? -20.045 15.834 -10.150 1.00 88.44 214 GLU A C 1
ATOM 1690 O O . GLU A 1 214 ? -20.653 15.222 -11.032 1.00 88.44 214 GLU A O 1
ATOM 1695 N N . SER A 1 215 ? -18.708 15.857 -10.086 1.00 86.75 215 SER A N 1
ATOM 1696 C CA . SER A 1 215 ? -17.843 15.137 -11.026 1.00 86.75 215 SER A CA 1
ATOM 1697 C C . SER A 1 215 ? -17.432 13.748 -10.555 1.00 86.75 215 SER A C 1
ATOM 1699 O O . SER A 1 215 ? -16.742 13.060 -11.305 1.00 86.75 215 SER A O 1
ATOM 1701 N N . LEU A 1 216 ? -17.840 13.330 -9.353 1.00 88.62 216 LEU A N 1
ATOM 1702 C CA . LEU A 1 216 ? -17.408 12.052 -8.800 1.00 88.62 216 LEU A CA 1
ATOM 1703 C C . LEU A 1 216 ? -17.930 10.870 -9.631 1.00 88.62 216 LEU A C 1
ATOM 1705 O O . LEU A 1 216 ? -19.131 10.797 -9.935 1.00 88.62 216 LEU A O 1
ATOM 1709 N N . PRO A 1 217 ? -17.056 9.915 -9.988 1.00 86.94 217 PRO A N 1
ATOM 1710 C CA . PRO A 1 217 ? -17.439 8.733 -10.737 1.00 86.94 217 PRO A CA 1
ATOM 1711 C C . PRO A 1 217 ? -18.080 7.702 -9.799 1.00 86.94 217 PRO A C 1
ATOM 1713 O O . PRO A 1 217 ? -17.524 6.643 -9.555 1.00 86.94 217 PRO A O 1
ATOM 1716 N N . PHE A 1 218 ? -19.299 7.956 -9.313 1.00 88.44 218 PHE A N 1
ATOM 1717 C CA . PHE A 1 218 ? -20.020 7.035 -8.410 1.00 88.44 218 PHE A CA 1
ATOM 1718 C C . PHE A 1 218 ? -20.268 5.624 -8.988 1.00 88.44 218 PHE A C 1
ATOM 1720 O O . PHE A 1 218 ? -20.728 4.733 -8.278 1.00 88.44 218 PHE A O 1
ATOM 1727 N N . TRP A 1 219 ? -20.044 5.435 -10.292 1.00 86.31 219 TRP A N 1
ATOM 1728 C CA . TRP A 1 219 ? -20.114 4.151 -10.997 1.00 86.31 219 TRP A CA 1
ATOM 1729 C C . TRP A 1 219 ? -18.741 3.493 -11.205 1.00 86.31 219 TRP A C 1
ATOM 1731 O O . TRP A 1 219 ? -18.677 2.470 -11.881 1.00 86.31 219 TRP A O 1
ATOM 1741 N N . GLY A 1 220 ? -17.664 4.121 -10.730 1.00 86.00 220 GLY A N 1
ATOM 1742 C CA . GLY A 1 220 ? -16.298 3.633 -10.851 1.00 86.00 220 GLY A CA 1
ATOM 1743 C C . GLY A 1 220 ? -16.041 2.391 -10.002 1.00 86.00 220 GLY A C 1
ATOM 1744 O O . GLY A 1 220 ? -16.814 2.057 -9.093 1.00 86.00 220 GLY A O 1
ATOM 1745 N N . GLU A 1 221 ? -14.944 1.715 -10.335 1.00 81.56 221 GLU A N 1
ATOM 1746 C CA . GLU A 1 221 ? -14.505 0.496 -9.654 1.00 81.56 221 GLU A CA 1
ATOM 1747 C C . GLU A 1 221 ? -14.087 0.809 -8.211 1.00 81.56 221 GLU A C 1
ATOM 1749 O O . GLU A 1 221 ? -14.619 0.191 -7.287 1.00 81.56 221 GLU A O 1
ATOM 1754 N N . HIS A 1 222 ? -13.309 1.874 -7.983 1.00 85.88 222 HIS A N 1
ATOM 1755 C CA . HIS A 1 222 ? -12.981 2.334 -6.629 1.00 85.88 222 HIS A CA 1
ATOM 1756 C C . HIS A 1 222 ? -14.221 2.850 -5.883 1.00 85.88 222 HIS A C 1
ATOM 1758 O O . HIS A 1 222 ? -15.131 3.466 -6.456 1.00 85.88 222 HIS A O 1
ATOM 1764 N N . ALA A 1 223 ? -14.306 2.558 -4.585 1.00 91.56 223 ALA A N 1
ATOM 1765 C CA . ALA A 1 223 ? -15.206 3.279 -3.692 1.00 91.56 223 ALA A CA 1
ATOM 1766 C C . ALA A 1 223 ? -14.773 4.751 -3.566 1.00 91.56 223 ALA A C 1
ATOM 1768 O O . ALA A 1 223 ? -13.655 5.109 -3.926 1.00 91.56 223 ALA A O 1
ATOM 1769 N N . LEU A 1 224 ? -15.664 5.609 -3.059 1.00 94.38 224 LEU A N 1
ATOM 1770 C CA . LEU A 1 224 ? -15.288 6.993 -2.743 1.00 94.38 224 LEU A CA 1
ATOM 1771 C C . LEU A 1 224 ? -14.158 6.977 -1.712 1.00 94.38 224 LEU A C 1
ATOM 1773 O O . LEU A 1 224 ? -14.235 6.178 -0.772 1.00 94.38 224 LEU A O 1
ATOM 1777 N N . SER A 1 225 ? -13.182 7.879 -1.803 1.00 95.25 225 SER A N 1
ATOM 1778 C CA . SER A 1 225 ? -12.035 7.862 -0.881 1.00 95.25 225 SER A CA 1
ATOM 1779 C C . SER A 1 225 ? -12.480 8.018 0.578 1.00 95.25 225 SER A C 1
ATOM 1781 O O . SER A 1 225 ? -11.944 7.369 1.467 1.00 95.25 225 SER A O 1
ATOM 1783 N N . SER A 1 226 ? -13.585 8.729 0.837 1.00 95.50 226 SER A N 1
ATOM 1784 C CA . SER A 1 226 ? -14.201 8.772 2.180 1.00 95.50 226 SER A CA 1
ATOM 1785 C C . SER A 1 226 ? -14.665 7.405 2.714 1.00 95.50 226 SER A C 1
ATOM 1787 O O . SER A 1 226 ? -14.610 7.165 3.917 1.00 95.50 226 SER A O 1
ATOM 1789 N N . GLN A 1 227 ? -15.132 6.500 1.851 1.00 96.25 227 GLN A N 1
ATOM 1790 C CA . GLN A 1 227 ? -15.508 5.138 2.244 1.00 96.25 227 GLN A CA 1
ATOM 1791 C C . GLN A 1 227 ? -14.260 4.296 2.498 1.00 96.25 227 GLN A C 1
ATOM 1793 O O . GLN A 1 227 ? -14.169 3.671 3.551 1.00 96.25 227 GLN A O 1
ATOM 1798 N N . ARG A 1 228 ? -13.278 4.369 1.589 1.00 97.69 228 ARG A N 1
ATOM 1799 C CA . ARG A 1 228 ? -11.984 3.684 1.722 1.00 97.69 228 ARG A CA 1
ATOM 1800 C C . ARG A 1 228 ? -11.273 4.083 3.017 1.00 97.69 228 ARG A C 1
ATOM 1802 O O . ARG A 1 228 ? -10.804 3.213 3.746 1.00 97.69 228 ARG A O 1
ATOM 1809 N N . PHE A 1 229 ? -11.300 5.372 3.367 1.00 98.00 229 PHE A N 1
ATOM 1810 C CA . PHE A 1 229 ? -10.804 5.903 4.639 1.00 98.00 229 PHE A CA 1
ATOM 1811 C C . PHE A 1 229 ? -11.458 5.214 5.843 1.00 98.00 229 PHE A C 1
ATOM 1813 O O . PHE A 1 229 ? -10.763 4.644 6.680 1.00 98.00 229 PHE A O 1
ATOM 1820 N N . TYR A 1 230 ? -12.793 5.233 5.940 1.00 98.44 230 TYR A N 1
ATOM 1821 C CA . TYR A 1 230 ? -13.487 4.671 7.105 1.00 98.44 230 TYR A CA 1
ATOM 1822 C C . TYR A 1 230 ? -13.397 3.147 7.186 1.00 98.44 230 TYR A C 1
ATOM 1824 O O . TYR A 1 230 ? -13.400 2.604 8.292 1.00 98.44 230 TYR A O 1
ATOM 1832 N N . ASP A 1 231 ? -13.335 2.456 6.051 1.00 98.38 231 ASP A N 1
ATOM 1833 C CA . ASP A 1 231 ? -13.174 1.005 6.020 1.00 98.38 231 ASP A CA 1
ATOM 1834 C C . ASP A 1 231 ? -11.755 0.603 6.442 1.00 98.38 231 ASP A C 1
ATOM 1836 O O . ASP A 1 231 ? -11.609 -0.267 7.299 1.00 98.38 231 ASP A O 1
ATOM 1840 N N . THR A 1 232 ? -10.728 1.312 5.968 1.00 98.69 232 THR A N 1
ATOM 1841 C CA . THR A 1 232 ? -9.330 1.117 6.392 1.00 98.69 232 THR A CA 1
ATOM 1842 C C . THR A 1 232 ? -9.144 1.452 7.875 1.00 98.69 232 THR A C 1
ATOM 1844 O O . THR A 1 232 ? -8.633 0.631 8.635 1.00 98.69 232 THR A O 1
ATOM 1847 N N . ALA A 1 233 ? -9.654 2.602 8.334 1.00 98.62 233 ALA A N 1
ATOM 1848 C CA . ALA A 1 233 ? -9.617 3.003 9.743 1.00 98.62 233 ALA A CA 1
ATOM 1849 C C . ALA A 1 233 ? -10.303 1.978 10.658 1.00 98.62 233 ALA A C 1
ATOM 1851 O O . ALA A 1 233 ? -9.880 1.760 11.794 1.00 98.62 233 ALA A O 1
ATOM 1852 N N . CYS A 1 234 ? -11.370 1.341 10.173 1.00 98.81 234 CYS A N 1
ATOM 1853 C CA . CYS A 1 234 ? -12.057 0.298 10.914 1.00 98.81 234 CYS A CA 1
ATOM 1854 C C . CYS A 1 234 ? -11.217 -0.979 11.024 1.00 98.81 234 CYS A C 1
ATOM 1856 O O . CYS A 1 234 ? -11.153 -1.553 12.105 1.00 98.81 234 CYS A O 1
ATOM 1858 N N . LEU A 1 235 ? -10.528 -1.397 9.960 1.00 98.81 235 LEU A N 1
ATOM 1859 C CA . LEU A 1 235 ? -9.622 -2.548 10.019 1.00 98.81 235 LEU A CA 1
ATOM 1860 C C . LEU A 1 235 ? -8.446 -2.298 10.968 1.00 98.81 235 LEU A C 1
ATOM 1862 O O . LEU A 1 235 ? -8.189 -3.137 11.825 1.00 98.81 235 LEU A O 1
ATOM 1866 N N . ILE A 1 236 ? -7.814 -1.124 10.887 1.00 98.81 236 ILE A N 1
ATOM 1867 C CA . ILE A 1 236 ? -6.727 -0.726 11.795 1.00 98.81 236 ILE A CA 1
ATOM 1868 C C . ILE A 1 236 ? -7.225 -0.691 13.243 1.00 98.81 236 ILE A C 1
ATOM 1870 O O . ILE A 1 236 ? -6.639 -1.305 14.122 1.00 98.81 236 ILE A O 1
ATOM 1874 N N . TYR A 1 237 ? -8.359 -0.042 13.523 1.00 98.81 237 TYR A N 1
ATOM 1875 C CA . TYR A 1 237 ? -8.904 -0.036 14.885 1.00 98.81 237 TYR A CA 1
ATOM 1876 C C . TYR A 1 237 ? -9.280 -1.440 15.384 1.00 98.81 237 TYR A C 1
ATOM 1878 O O . TYR A 1 237 ? -9.172 -1.730 16.576 1.00 98.81 237 TYR A O 1
ATOM 1886 N N . GLY A 1 238 ? -9.777 -2.292 14.486 1.00 98.69 238 GLY A N 1
ATOM 1887 C CA . GLY A 1 238 ? -10.202 -3.652 14.784 1.00 98.69 238 GLY A CA 1
ATOM 1888 C C . GLY A 1 238 ? -9.057 -4.606 15.117 1.00 98.69 238 GLY A C 1
ATOM 1889 O O . GLY A 1 238 ? -9.286 -5.516 15.911 1.00 98.69 238 GLY A O 1
ATOM 1890 N N . SER A 1 239 ? -7.855 -4.382 14.572 1.00 98.69 239 SER A N 1
ATOM 1891 C CA . SER A 1 239 ? -6.679 -5.230 14.816 1.00 98.69 239 SER A CA 1
ATOM 1892 C C . SER A 1 239 ? -6.174 -5.124 16.256 1.00 98.69 239 SER A C 1
ATOM 1894 O O . SER A 1 239 ? -5.995 -6.141 16.927 1.00 98.69 239 SER A O 1
ATOM 1896 N N . ASP A 1 240 ? -6.036 -3.900 16.775 1.00 98.38 240 ASP A N 1
ATOM 1897 C CA . ASP A 1 240 ? -5.747 -3.634 18.185 1.00 98.38 240 ASP A CA 1
ATOM 1898 C C . ASP A 1 240 ? -6.423 -2.340 18.674 1.00 98.38 240 ASP A C 1
ATOM 1900 O O . ASP A 1 240 ? -5.932 -1.213 18.570 1.00 98.38 240 ASP A O 1
ATOM 1904 N N . ARG A 1 241 ? -7.572 -2.509 19.330 1.00 97.94 241 ARG A N 1
ATOM 1905 C CA . ARG A 1 241 ? -8.373 -1.396 19.862 1.00 97.94 241 ARG A CA 1
ATOM 1906 C C . ARG A 1 241 ? -7.687 -0.597 20.969 1.00 97.94 241 ARG A C 1
ATOM 1908 O O . ARG A 1 241 ? -8.159 0.494 21.302 1.00 97.94 241 ARG A O 1
ATOM 1915 N N . GLN A 1 242 ? -6.681 -1.168 21.631 1.00 97.88 242 GLN A N 1
ATOM 1916 C CA . GLN A 1 242 ? -5.922 -0.483 22.673 1.00 97.88 242 GLN A CA 1
ATOM 1917 C C . GLN A 1 242 ? -4.839 0.393 22.054 1.00 97.88 242 GLN A C 1
ATOM 1919 O O . GLN A 1 242 ? -4.684 1.533 22.492 1.00 97.88 242 GLN A O 1
ATOM 1924 N N . GLU A 1 243 ? -4.121 -0.130 21.069 1.00 97.31 243 GLU A N 1
ATOM 1925 C CA . GLU A 1 243 ? -3.101 0.597 20.318 1.00 97.31 243 GLU A CA 1
ATOM 1926 C C . GLU A 1 243 ? -3.714 1.771 19.551 1.00 97.31 243 GLU A C 1
ATOM 1928 O O . GLU A 1 243 ? -3.312 2.923 19.731 1.00 97.31 243 GLU A O 1
ATOM 1933 N N . PHE A 1 244 ? -4.793 1.515 18.814 1.00 98.31 244 PHE A N 1
ATOM 1934 C CA . PHE A 1 244 ? -5.426 2.498 17.935 1.00 98.31 244 PHE A CA 1
ATOM 1935 C C . PHE A 1 244 ? -6.603 3.241 18.581 1.00 98.31 244 PHE A C 1
ATOM 1937 O O . PHE A 1 244 ? -7.480 3.770 17.896 1.00 98.31 244 PHE A O 1
ATOM 1944 N N . ALA A 1 245 ? -6.634 3.333 19.916 1.00 98.06 245 ALA A N 1
ATOM 1945 C CA . ALA A 1 245 ? -7.694 4.027 20.657 1.00 98.06 245 ALA A CA 1
ATOM 1946 C C . ALA A 1 245 ? -7.859 5.507 20.253 1.00 98.06 245 ALA A C 1
ATOM 1948 O O . ALA A 1 245 ? -8.946 6.067 20.409 1.00 98.06 245 ALA A O 1
ATOM 1949 N N . PHE A 1 246 ? -6.815 6.126 19.691 1.00 97.50 246 PHE A N 1
ATOM 1950 C CA . PHE A 1 246 ? -6.868 7.504 19.204 1.00 97.50 246 PHE A CA 1
ATOM 1951 C C . PHE A 1 246 ? -7.853 7.693 18.039 1.00 97.50 246 PHE A C 1
ATOM 1953 O O . PHE A 1 246 ? -8.426 8.772 17.914 1.00 97.50 246 PHE A O 1
ATOM 1960 N N . LEU A 1 247 ? -8.107 6.664 17.218 1.00 97.94 247 LEU A N 1
ATOM 1961 C CA . LEU A 1 247 ? -8.994 6.773 16.055 1.00 97.94 247 LEU A CA 1
ATOM 1962 C C . LEU A 1 247 ? -10.406 7.244 16.456 1.00 97.94 247 LEU A C 1
ATOM 1964 O O . LEU A 1 247 ? -10.865 8.264 15.933 1.00 97.94 247 LEU A O 1
ATOM 1968 N N . PRO A 1 248 ? -11.101 6.595 17.412 1.00 97.81 248 PRO A N 1
ATOM 1969 C CA . PRO A 1 248 ? -12.357 7.129 17.927 1.00 97.81 248 PRO A CA 1
ATOM 1970 C C . PRO A 1 248 ? -12.190 8.337 18.861 1.00 97.81 248 PRO A C 1
ATOM 1972 O O . PRO A 1 248 ? -13.032 9.235 18.833 1.00 97.81 248 PRO A O 1
ATOM 1975 N N . GLU A 1 249 ? -11.137 8.400 19.684 1.00 97.62 249 GLU A N 1
ATOM 1976 C CA . GLU A 1 249 ? -10.961 9.486 20.668 1.00 97.62 249 GLU A CA 1
ATOM 1977 C C . GLU A 1 249 ? -10.731 10.863 20.023 1.00 97.62 249 GLU A C 1
ATOM 1979 O O . GLU A 1 249 ? -11.201 11.878 20.548 1.00 97.62 249 GLU A O 1
ATOM 1984 N N . GLU A 1 250 ? -10.044 10.904 18.882 1.00 96.31 250 GLU A N 1
ATOM 1985 C CA . GLU A 1 250 ? -9.747 12.128 18.131 1.00 96.31 250 GLU A CA 1
ATOM 1986 C C . GLU A 1 250 ? -10.770 12.419 17.021 1.00 96.31 250 GLU A C 1
ATOM 1988 O O . GLU A 1 250 ? -10.790 13.518 16.468 1.00 96.31 250 GLU A O 1
ATOM 1993 N N . GLY A 1 251 ? -11.691 11.486 16.761 1.00 94.94 251 GLY A N 1
ATOM 1994 C CA . GLY A 1 251 ? -12.809 11.669 15.834 1.00 94.94 251 GLY A CA 1
ATOM 1995 C C . GLY A 1 251 ? -12.550 11.217 14.396 1.00 94.94 251 GLY A C 1
ATOM 1996 O O . GLY A 1 251 ? -13.393 11.487 13.541 1.00 94.94 251 GLY A O 1
ATOM 1997 N N . TYR A 1 252 ? -11.448 10.508 14.135 1.00 96.31 252 TYR A N 1
ATOM 1998 C CA . TYR A 1 252 ? -11.195 9.852 12.846 1.00 96.31 252 TYR A CA 1
ATOM 1999 C C . TYR A 1 252 ? -12.183 8.711 12.582 1.00 96.31 252 TYR A C 1
ATOM 2001 O O . TYR A 1 252 ? -12.593 8.503 11.446 1.00 96.31 252 TYR A O 1
ATOM 2009 N N . LEU A 1 253 ? -12.628 8.003 13.623 1.00 97.62 253 LEU A N 1
ATOM 2010 C CA . LEU A 1 253 ? -13.572 6.892 13.510 1.00 97.62 253 LEU A CA 1
ATOM 2011 C C . LEU A 1 253 ? -14.828 7.152 14.361 1.00 97.62 253 LEU A C 1
ATOM 2013 O O . LEU A 1 253 ? -14.734 7.236 15.585 1.00 97.62 253 LEU A O 1
ATOM 2017 N N . PRO A 1 254 ? -16.031 7.266 13.767 1.00 97.88 254 PRO A N 1
ATOM 2018 C CA . PRO A 1 254 ? -17.261 7.432 14.536 1.00 97.88 254 PRO A CA 1
ATOM 2019 C C . PRO A 1 254 ? -17.481 6.274 15.520 1.00 97.88 254 PRO A C 1
ATOM 2021 O O . PRO A 1 254 ? -17.327 5.115 15.137 1.00 97.88 254 PRO A O 1
ATOM 2024 N N . GLU A 1 255 ? -17.925 6.571 16.750 1.00 96.75 255 GLU A N 1
ATOM 2025 C CA . GLU A 1 255 ? -18.160 5.547 17.790 1.00 96.75 255 GLU A CA 1
ATOM 2026 C C . GLU A 1 255 ? -19.058 4.399 17.292 1.00 96.75 255 GLU A C 1
ATOM 2028 O O . GLU A 1 255 ? -18.764 3.239 17.553 1.00 96.75 255 GLU A O 1
ATOM 2033 N N . GLU A 1 256 ? -20.101 4.704 16.508 1.00 97.25 256 GLU A N 1
ATOM 2034 C CA . GLU A 1 256 ? -21.001 3.697 15.918 1.00 97.25 256 GLU A CA 1
ATOM 2035 C C . GLU A 1 256 ? -20.286 2.761 14.926 1.00 97.25 256 GLU A C 1
ATOM 2037 O O . GLU A 1 256 ? -20.566 1.565 14.907 1.00 97.25 256 GLU A O 1
ATOM 2042 N N . ARG A 1 257 ? -19.339 3.272 14.121 1.00 97.88 257 ARG A N 1
ATOM 2043 C CA . ARG A 1 257 ? -18.535 2.440 13.206 1.00 97.88 257 ARG A CA 1
ATOM 2044 C C . ARG A 1 257 ? -17.565 1.567 13.998 1.00 97.88 257 ARG A C 1
ATOM 2046 O O . ARG A 1 257 ? -17.446 0.383 13.703 1.00 97.88 257 ARG A O 1
ATOM 2053 N N . ALA A 1 258 ? -16.934 2.141 15.024 1.00 98.12 258 ALA A N 1
ATOM 2054 C CA . ALA A 1 258 ? -15.952 1.475 15.877 1.00 98.12 258 ALA A CA 1
ATOM 2055 C C . ALA A 1 258 ? -16.509 0.235 16.607 1.00 98.12 258 ALA A C 1
ATOM 2057 O O . ALA A 1 258 ? -15.750 -0.677 16.931 1.00 98.12 258 ALA A O 1
ATOM 2058 N N . GLU A 1 259 ? -17.823 0.174 16.861 1.00 98.25 259 GLU A N 1
ATOM 2059 C CA . GLU A 1 259 ? -18.468 -0.955 17.549 1.00 98.25 259 GLU A CA 1
ATOM 2060 C C . GLU A 1 259 ? -18.315 -2.298 16.819 1.00 98.25 259 GLU A C 1
ATOM 2062 O O . GLU A 1 259 ? -18.272 -3.330 17.487 1.00 98.25 259 GLU A O 1
ATOM 2067 N N . ILE A 1 260 ? -18.221 -2.293 15.484 1.00 98.00 260 ILE A N 1
ATOM 2068 C CA . ILE A 1 260 ? -18.182 -3.517 14.662 1.00 98.00 260 ILE A CA 1
ATOM 2069 C C . ILE A 1 260 ? -16.791 -3.852 14.114 1.00 98.00 260 ILE A C 1
ATOM 2071 O O . ILE A 1 260 ? -16.619 -4.881 13.471 1.00 98.00 260 ILE A O 1
ATOM 2075 N N . CYS A 1 261 ? -15.799 -3.001 14.368 1.00 98.75 261 CYS A N 1
ATOM 2076 C CA . CYS A 1 261 ? -14.497 -3.090 13.713 1.00 98.75 261 CYS A CA 1
ATOM 2077 C C . CYS A 1 261 ? -13.667 -4.310 14.109 1.00 98.75 261 CYS A C 1
ATOM 2079 O O . CYS A 1 261 ? -12.996 -4.874 13.258 1.00 98.75 261 CYS A O 1
ATOM 2081 N N . GLU A 1 262 ? -13.757 -4.755 15.362 1.00 98.62 262 GLU A N 1
ATOM 2082 C CA . GLU A 1 262 ? -13.086 -5.979 15.831 1.00 98.62 262 GLU A CA 1
ATOM 2083 C C . GLU A 1 262 ? -13.601 -7.217 15.078 1.00 98.62 262 GLU A C 1
ATOM 2085 O O . GLU A 1 262 ? -12.819 -7.983 14.528 1.00 98.62 262 GLU A O 1
ATOM 2090 N N . GLU A 1 263 ? -14.928 -7.363 14.962 1.00 98.69 263 GLU A N 1
ATOM 2091 C CA . GLU A 1 263 ? -15.549 -8.472 14.220 1.00 98.69 263 GLU A CA 1
ATOM 2092 C C . GLU A 1 263 ? -15.266 -8.376 12.713 1.00 98.69 263 GLU A C 1
ATOM 2094 O O . GLU A 1 263 ? -15.025 -9.390 12.059 1.00 98.69 263 GLU A O 1
ATOM 2099 N N . GLU A 1 264 ? -15.283 -7.165 12.151 1.00 98.62 264 GLU A N 1
ATOM 2100 C CA . GLU A 1 264 ? -14.981 -6.959 10.736 1.00 98.62 264 GLU A CA 1
ATOM 2101 C C . GLU A 1 264 ? -13.518 -7.275 10.409 1.00 98.62 264 GLU A C 1
ATOM 2103 O O . GLU A 1 264 ? -13.257 -7.945 9.410 1.00 98.62 264 GLU A O 1
ATOM 2108 N N . TYR A 1 265 ? -12.579 -6.851 11.256 1.00 98.81 265 TYR A N 1
ATOM 2109 C CA . TYR A 1 265 ? -11.169 -7.194 11.119 1.00 98.81 265 TYR A CA 1
ATOM 2110 C C . TYR A 1 265 ? -10.958 -8.708 11.151 1.00 98.81 265 TYR A C 1
ATOM 2112 O O . TYR A 1 265 ? -10.400 -9.265 10.205 1.00 98.81 265 TYR A O 1
ATOM 2120 N N . GLU A 1 266 ? -11.470 -9.386 12.185 1.00 98.69 266 GLU A N 1
ATOM 2121 C CA . GLU A 1 266 ? -11.364 -10.843 12.322 1.00 98.69 266 GLU A CA 1
ATOM 2122 C C . GLU A 1 266 ? -11.928 -11.562 11.091 1.00 98.69 266 GLU A C 1
ATOM 2124 O O . GLU A 1 266 ? -11.279 -12.445 10.529 1.00 98.69 266 GLU A O 1
ATOM 2129 N N . GLN A 1 267 ? -13.111 -11.150 10.624 1.00 98.62 267 GLN A N 1
ATOM 2130 C CA . GLN A 1 267 ? -13.748 -11.743 9.452 1.00 98.62 267 GLN A CA 1
ATOM 2131 C C . GLN A 1 267 ? -12.907 -11.569 8.183 1.00 98.62 267 GLN A C 1
ATOM 2133 O O . GLN A 1 267 ? -12.791 -12.508 7.392 1.00 98.62 267 GLN A O 1
ATOM 2138 N N . LYS A 1 268 ? -12.364 -10.372 7.945 1.00 98.38 268 LYS A N 1
ATOM 2139 C CA . LYS A 1 268 ? -11.604 -10.086 6.724 1.00 98.38 268 LYS A CA 1
ATOM 2140 C C . LYS A 1 268 ? -10.198 -10.693 6.757 1.00 98.38 268 LYS A C 1
ATOM 2142 O O . LYS A 1 268 ? -9.765 -11.207 5.725 1.00 98.38 268 LYS A O 1
ATOM 2147 N N . SER A 1 269 ? -9.534 -10.710 7.915 1.00 98.38 269 SER A N 1
ATOM 2148 C CA . SER A 1 269 ? -8.246 -11.398 8.107 1.00 98.38 269 SER A CA 1
ATOM 2149 C C . SER A 1 269 ? -8.404 -12.908 7.927 1.00 98.38 269 SER A C 1
ATOM 2151 O O . SER A 1 269 ? -7.672 -13.512 7.142 1.00 98.38 269 SER A O 1
ATOM 2153 N N . GLU A 1 270 ? -9.450 -13.523 8.495 1.00 98.31 270 GLU A N 1
ATOM 2154 C CA . GLU A 1 270 ? -9.750 -14.943 8.255 1.00 98.31 270 GLU A CA 1
ATOM 2155 C C . GLU A 1 270 ? -10.053 -15.229 6.775 1.00 98.31 270 GLU A C 1
ATOM 2157 O O . GLU A 1 270 ? -9.620 -16.255 6.240 1.00 98.31 270 GLU A O 1
ATOM 2162 N N . ALA A 1 271 ? -10.769 -14.332 6.088 1.00 97.94 271 ALA A N 1
ATOM 2163 C CA . ALA A 1 271 ? -11.080 -14.490 4.671 1.00 97.94 271 ALA A CA 1
ATOM 2164 C C . ALA A 1 271 ? -9.811 -14.492 3.803 1.00 97.94 271 ALA A C 1
ATOM 2166 O O . ALA A 1 271 ? -9.612 -15.438 3.039 1.00 97.94 271 ALA A O 1
ATOM 2167 N N . TRP A 1 272 ? -8.933 -13.496 3.951 1.00 97.69 272 TRP A N 1
ATOM 2168 C CA . TRP A 1 272 ? -7.658 -13.452 3.225 1.00 97.69 272 TRP A CA 1
ATOM 2169 C C . TRP A 1 272 ? -6.736 -14.609 3.608 1.00 97.69 272 TRP A C 1
ATOM 2171 O O . TRP A 1 272 ? -6.182 -15.262 2.724 1.00 97.69 272 TRP A O 1
ATOM 2181 N N . GLY A 1 273 ? -6.651 -14.950 4.895 1.00 96.81 273 GLY A N 1
ATOM 2182 C CA . GLY A 1 273 ? -5.901 -16.113 5.366 1.00 96.81 273 GLY A CA 1
ATOM 2183 C C . GLY A 1 273 ? -6.381 -17.421 4.731 1.00 96.81 273 GLY A C 1
ATOM 2184 O O . GLY A 1 273 ? -5.565 -18.235 4.308 1.00 96.81 273 GLY A O 1
ATOM 2185 N N . THR A 1 274 ? -7.697 -17.603 4.587 1.00 97.38 274 THR A N 1
ATOM 2186 C CA . THR A 1 274 ? -8.289 -18.781 3.928 1.00 97.38 274 THR A CA 1
ATOM 2187 C C . THR A 1 274 ? -8.007 -18.802 2.427 1.00 97.38 274 THR A C 1
ATOM 2189 O O . THR A 1 274 ? -7.707 -19.857 1.871 1.00 97.38 274 THR A O 1
ATOM 2192 N N . LEU A 1 275 ? -8.114 -17.653 1.755 1.00 96.44 275 LEU A N 1
ATOM 2193 C CA . LEU A 1 275 ? -7.853 -17.539 0.317 1.00 96.44 275 LEU A CA 1
ATOM 2194 C C . LEU A 1 275 ? -6.384 -17.816 -0.019 1.00 96.44 275 LEU A C 1
ATOM 2196 O O . LEU A 1 275 ? -6.104 -18.456 -1.031 1.00 96.44 275 LEU A O 1
ATOM 2200 N N . LEU A 1 276 ? -5.467 -17.377 0.845 1.00 96.00 276 LEU A N 1
ATOM 2201 C CA . LEU A 1 276 ? -4.027 -17.530 0.654 1.00 96.00 276 LEU A CA 1
ATOM 2202 C C . LEU A 1 276 ? -3.460 -18.832 1.243 1.00 96.00 276 LEU A C 1
ATOM 2204 O O . LEU A 1 276 ? -2.353 -19.208 0.871 1.00 96.0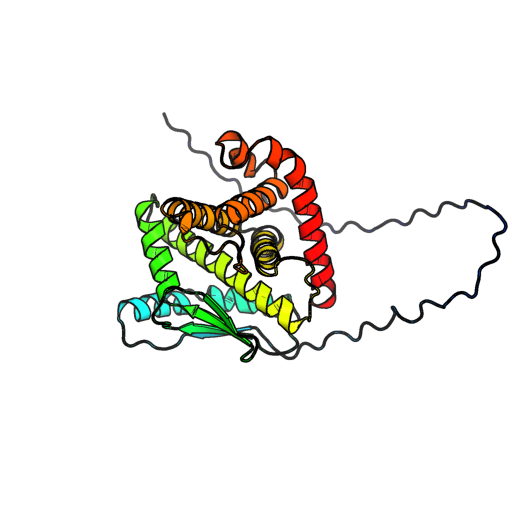0 276 LEU A O 1
ATOM 2208 N N . GLU A 1 277 ? -4.204 -19.562 2.090 1.00 95.75 277 GLU A N 1
ATOM 2209 C CA . GLU A 1 277 ? -3.770 -20.828 2.720 1.00 95.75 277 GLU A CA 1
ATOM 2210 C C . GLU A 1 277 ? -3.057 -21.791 1.748 1.00 95.75 277 GLU A C 1
ATOM 2212 O O . GLU A 1 277 ? -1.987 -22.294 2.097 1.00 95.75 277 GLU A O 1
ATOM 2217 N N . PRO A 1 278 ? -3.573 -22.050 0.527 1.00 95.31 278 PRO A N 1
ATOM 2218 C CA . PRO A 1 278 ? -2.942 -22.993 -0.397 1.00 95.31 278 PRO A CA 1
ATOM 2219 C C . PRO A 1 278 ? -1.615 -22.511 -0.997 1.00 95.31 278 PRO A C 1
ATOM 2221 O O . PRO A 1 278 ? -0.929 -23.313 -1.636 1.00 95.31 278 PRO A O 1
ATOM 2224 N N 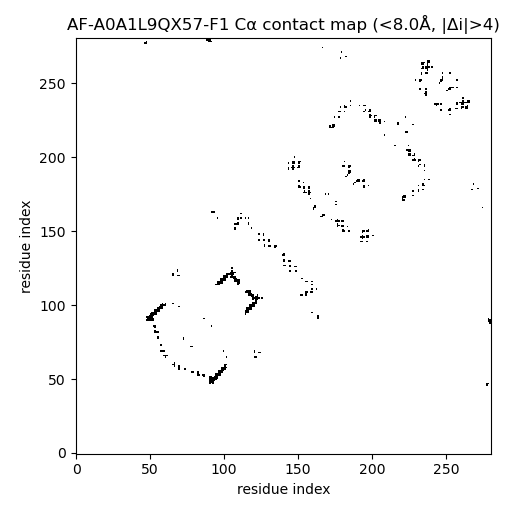. PHE A 1 279 ? -1.299 -21.224 -0.847 1.00 95.25 279 PHE A N 1
ATOM 2225 C CA . PHE A 1 279 ? -0.198 -20.539 -1.519 1.00 95.25 279 PHE A CA 1
ATOM 2226 C C . PHE A 1 279 ? 0.959 -20.177 -0.577 1.00 95.25 279 PHE A C 1
ATOM 2228 O O . PHE A 1 279 ? 2.009 -19.757 -1.053 1.00 95.25 279 PHE A O 1
ATOM 2235 N N . TRP A 1 280 ? 0.813 -20.363 0.737 1.00 93.31 280 TRP A N 1
ATOM 2236 C CA . TRP A 1 280 ? 1.925 -20.211 1.681 1.00 93.31 280 TRP A CA 1
ATOM 2237 C C . TRP A 1 280 ? 2.907 -21.396 1.605 1.00 93.31 280 TRP A C 1
ATOM 2239 O O . TRP A 1 280 ? 2.499 -22.544 1.391 1.00 93.31 280 TRP A O 1
ATOM 2249 N N . LYS A 1 281 ? 4.202 -21.116 1.789 1.00 91.25 281 LYS A N 1
ATOM 2250 C CA . LYS A 1 281 ? 5.312 -22.088 1.795 1.00 91.25 281 LYS A CA 1
ATOM 2251 C C . LYS A 1 281 ? 5.512 -22.800 3.140 1.00 91.25 281 LYS A C 1
ATOM 2253 O O . LYS A 1 281 ? 5.251 -22.205 4.209 1.00 91.25 281 LYS A O 1
#

InterPro domains:
  IPR025644 Putative metallopeptidase [PF14247] (58-276)

Mean predicted aligned error: 10.19 Å

Solvent-accessible surface area (backbone atoms only — not comparable to full-atom values): 16396 Å² total; per-residue (Å²): 134,91,79,89,81,82,87,77,91,78,90,79,82,90,76,89,82,82,87,80,87,80,89,78,93,76,91,81,84,88,76,88,76,69,83,77,74,74,76,80,82,80,79,71,82,70,75,71,64,64,65,34,44,59,42,83,44,77,58,89,62,95,48,72,69,53,42,50,53,51,47,51,54,62,74,64,38,56,64,58,52,50,32,50,52,49,50,67,45,41,52,27,81,50,55,36,38,38,36,38,36,85,66,99,48,66,44,69,47,59,39,85,90,76,36,30,37,41,42,18,46,46,32,58,50,47,38,49,58,63,39,62,82,74,44,94,44,79,65,59,30,54,48,52,32,51,19,36,52,46,27,52,49,34,28,35,46,32,53,48,50,36,61,77,67,64,53,90,74,94,70,55,61,53,65,51,17,48,49,41,20,39,44,47,25,50,78,73,68,67,30,60,61,23,34,50,32,43,26,51,48,22,47,55,50,26,58,58,49,65,77,45,67,90,74,58,63,88,85,47,76,59,70,58,35,60,52,52,19,53,53,43,48,29,38,55,31,20,74,38,57,77,81,37,43,57,40,50,75,75,61,78,34,55,68,79,63,57,73,50,13,44,62,50,25,53,53,52,50,52,48,53,52,60,73,43,54,79,36,54,108

pLDDT: mean 83.86, std 23.2, range [26.48, 98.81]

Radius of gyration: 22.34 Å; Cα contacts (8 Å, |Δi|>4): 336; chains: 1; bounding box: 53×64×50 Å

Organism: NCBI:txid1925591

Sequence (281 aa):
MNHFHRVCQQSYPYLAKSVLSLTLLGSLSNCTMGETITSDAYDSQSQIEDRGDIIMSYEETDDEVWANIRTALIETEFYDDLASDLNEMLVFPTDITVVFTTCDEANAYYDPNAVTITMCYELIDEFLSIFTENSETEEDFAYAVIDASLFTFFHELGHALVDLYELPIIGKEEDAVDTFATIILLDVYEDDAGALSGMFQFEAEAAEEAENLESLPFWGEHALSSQRFYDTACLIYGSDRQEFAFLPEEGYLPEERAEICEEEYEQKSEAWGTLLEPFWK